Protein AF-0000000084679359 (afdb_homodimer)

Foldseek 3Di:
DPPPPPPPVVLVLLLVLLLVLLLVCCVVPNLVPDDLCNSQVSSVHDSVSSCVNQVDSLSSLLVNADQCLPPPVLVPDPLQQNLLSLLVSLVPGDRSVLRNLCSLVVVCVDPVSVVVNVVCLCPVQQVSQLVVADDPCSNVLSNVLSVLSVVVSCVCRVVNVVVVVPDDSVVSSVVRSVVNSCSRPPDD/DPPPPPPPVVLVLLLVLLLVLLLVCCVVPNLVPDDLCNSQVSSVHDSVSSCVNQVDSLSSLLVNADQCLPPPLLVPDPLQQNLLSLLVSLVPGDPSVLRNLCSLVVVCVDPVSVVVNVVCLCPVQQVSQLVVADDPCSNVLSNVLSVLSVVVSCVCRVVNVVVVVPDDSVVSSVVRSVVNSCSRPPDD

InterPro domains:
  IPR001647 DNA-binding HTH domain, TetR-type [PF00440] (20-63)
  IPR001647 DNA-binding HTH domain, TetR-type [PR00455] (18-31)
  IPR001647 DNA-binding HTH domain, TetR-type [PR00455] (39-62)
  IPR001647 DNA-binding HTH domain, TetR-type [PS50977] (12-72)
  IPR009057 Homedomain-like superfamily [SSF46689] (4-70)
  IPR036271 Tetracyclin repressor-like, C-terminal domain superfamily [SSF48498] (79-185)
  IPR041678 Tetracyclin repressor-like, C-terminal domain 16 [PF17920] (80-184)
  IPR050109 HTH-type, TetR-like transcriptional regulator [PTHR30055] (7-180)

Secondary structure (DSSP, 8-state):
-------TTHHHHHHHHHHHHHHHHHHHHHHHH--HHHHHHHHTS-HHHHHHHHSSHHHHHHHH-------S-TT-S-HHHHHHHHHHHHHH--HHHHHHHHHHHHTTTSHHHHHHHHHHIIIIIIHHHHHH--STTHHHHHHHHHHHHHHHHIIIIIS--HHHHHS-HHHHHHHHHHHHHHHHS---/------S-SHHHHHHHHHHHHHHHHHHHHHHHH--HHHHHHHHTS-HHHHHHHHSSHHHHHHHH-------S-TT-S-HHHHHHHHHHHHHH--HHHHHHHHHHHHTTTSHHHHHHHHHHIIIIIIHHHHHH--STTHHHHHHHHHHHHHHHHIIIIIS--HHHHHS-HHHHHHHHHHHHHHHHS---

Solvent-accessible surface area (backbone atoms only — not comparable to full-atom values): 20402 Å² total; per-residue (Å²): 133,83,76,73,73,80,79,76,64,60,62,64,43,49,54,46,33,40,46,54,32,38,36,48,42,38,71,74,57,30,66,89,72,46,46,63,61,56,29,15,56,69,36,72,52,53,47,66,54,51,36,69,74,40,67,37,69,62,50,41,46,62,72,50,52,70,77,75,67,71,74,58,65,75,78,71,51,60,75,91,50,39,17,40,50,51,34,45,51,62,74,62,55,49,70,64,43,51,52,50,52,50,47,30,56,35,38,38,85,38,70,70,36,30,52,50,36,35,48,47,50,40,64,70,39,23,48,60,43,30,74,74,43,73,70,96,57,17,62,60,33,17,47,51,46,34,19,46,52,48,3,50,50,37,34,52,67,69,49,45,38,61,68,66,69,68,45,55,66,68,59,51,22,52,55,48,6,51,52,37,30,46,53,74,56,55,77,128,134,81,76,73,72,79,81,74,66,60,63,65,42,49,53,47,32,39,45,53,31,37,36,49,41,38,70,72,58,30,66,90,72,45,45,63,61,57,29,16,56,68,37,72,52,53,47,67,53,52,35,70,75,40,67,40,70,61,53,42,46,62,72,49,52,71,77,76,68,72,72,58,65,76,77,72,51,60,74,91,50,39,18,40,50,51,35,46,50,64,73,63,55,50,70,64,43,51,52,50,51,52,48,30,56,34,38,38,86,37,70,70,36,31,53,50,38,36,48,45,50,40,63,70,38,23,48,61,43,30,74,74,43,72,70,95,55,18,63,60,33,18,46,51,46,34,19,45,53,49,3,51,49,36,34,53,68,70,48,44,38,63,69,66,69,67,45,55,66,69,60,53,22,54,56,48,6,49,53,37,29,44,53,74,57,56,77,128

Nearest PDB structures (foldseek):
  2guh-assembly1_B  TM=5.872E-01  e=3.092E-06  Rhodococcus jostii RHA1
  7eqe-assembly2_D  TM=5.344E-01  e=1.442E-04  Streptomyces griseoluteus
  8hjb-assembly1_B  TM=4.882E-01  e=2.694E-03  Pseudomonas aeruginosa PA14
  2pz9-assembly1_A-2  TM=4.957E-01  e=8.848E-03  Streptomyces coelicolor A3(2)
  8ke8-assembly1_B  TM=4.095E-01  e=4.882E-03  Pseudomonas aeruginosa PAO1

Sequence (376 aa):
MLSRMPQTGSGSTTRDAIHTAAARLFRDQGFARTTVRRIAADAGTDPALVIRHFKSKELLFLETMHLTIDDEPLLDVPLEELGERLAQLLLELDGSARGIFLALVRGSNEAQILDRLRETHEKVFVEPLRGRLSGPDADLRARLAASLAGGLLYALWVARDESLLRTDGKELIAHYGALFQEILTPCPMLSRMPQTGSGSTTRDAIHTAAARLFRDQGFARTTVRRIAADAGTDPALVIRHFKSKELLFLETMHLTIDDEPLLDVPLEELGERLAQLLLELDGSARGIFLALVRGSNEAQILDRLRETHEKVFVEPLRGRLSGPDADLRARLAASLAGGLLYALWVARDESLLRTDGKELIAHYGALFQEILTPCP

Structure (mmCIF, N/CA/C/O backbone):
data_AF-0000000084679359-model_v1
#
loop_
_entity.id
_entity.type
_entity.pdbx_description
1 polymer 'Putative TetR-family transcriptional regulator'
#
loop_
_atom_site.group_PDB
_atom_site.id
_atom_site.type_symbol
_atom_site.label_atom_id
_atom_site.label_alt_id
_atom_site.label_comp_id
_atom_site.label_asym_id
_atom_site.label_entity_id
_atom_site.label_seq_id
_atom_site.pdbx_PDB_ins_code
_atom_site.Cartn_x
_atom_site.Cartn_y
_atom_site.Cartn_z
_atom_site.occupancy
_atom_site.B_iso_or_equiv
_atom_site.auth_seq_id
_atom_site.auth_comp_id
_atom_site.auth_asym_id
_atom_site.auth_atom_id
_atom_site.pdbx_PDB_model_num
ATOM 1 N N . MET A 1 1 ? 34.219 51.781 -10.555 1 32.5 1 MET A N 1
ATOM 2 C CA . MET A 1 1 ? 33.562 50.719 -11.273 1 32.5 1 MET A CA 1
ATOM 3 C C . MET A 1 1 ? 33.219 49.562 -10.336 1 32.5 1 MET A C 1
ATOM 5 O O . MET A 1 1 ? 34.125 48.906 -9.797 1 32.5 1 MET A O 1
ATOM 9 N N . LEU A 1 2 ? 32.188 49.594 -9.422 1 36.03 2 LEU A N 1
ATOM 10 C CA . LEU A 1 2 ? 31.719 48.812 -8.289 1 36.03 2 LEU A CA 1
ATOM 11 C C . LEU A 1 2 ? 31.469 47.344 -8.695 1 36.03 2 LEU A C 1
ATOM 13 O O . LEU A 1 2 ? 30.688 47.094 -9.617 1 36.03 2 LEU A O 1
ATOM 17 N N . SER A 1 3 ? 32.469 46.5 -8.812 1 39.72 3 SER A N 1
ATOM 18 C CA . SER A 1 3 ? 32.406 45.094 -9.102 1 39.72 3 SER A CA 1
ATOM 19 C C . SER A 1 3 ? 31.172 44.469 -8.43 1 39.72 3 SER A C 1
ATOM 21 O O . SER A 1 3 ? 31.047 44.5 -7.203 1 39.72 3 SER A O 1
ATOM 23 N N . ARG A 1 4 ? 29.969 44.594 -9.047 1 41.53 4 ARG A N 1
ATOM 24 C CA . ARG A 1 4 ? 28.734 43.938 -8.617 1 41.53 4 ARG A CA 1
ATOM 25 C C . ARG A 1 4 ? 29 42.531 -8.117 1 41.53 4 ARG A C 1
ATOM 27 O O . ARG A 1 4 ? 29.578 41.719 -8.828 1 41.53 4 ARG A O 1
ATOM 34 N N . MET A 1 5 ? 29.234 42.344 -6.82 1 43.66 5 MET A N 1
ATOM 35 C CA . MET A 1 5 ? 29.344 41.062 -6.137 1 43.66 5 MET A CA 1
ATOM 36 C C . MET A 1 5 ? 28.297 40.094 -6.664 1 43.66 5 MET A C 1
ATOM 38 O O . MET A 1 5 ? 27.094 40.375 -6.668 1 43.66 5 MET A O 1
ATOM 42 N N . PRO A 1 6 ? 28.516 39.312 -7.703 1 41.75 6 PRO A N 1
ATOM 43 C CA . PRO A 1 6 ? 27.484 38.469 -8.297 1 41.75 6 PRO A CA 1
ATOM 44 C C . PRO A 1 6 ? 26.578 37.812 -7.254 1 41.75 6 PRO A C 1
ATOM 46 O O . PRO A 1 6 ? 27.062 37.219 -6.281 1 41.75 6 PRO A O 1
ATOM 49 N N . GLN A 1 7 ? 25.375 38.25 -6.797 1 41.84 7 GLN A N 1
ATOM 50 C CA . GLN A 1 7 ? 24.25 37.781 -5.988 1 41.84 7 GLN A CA 1
ATOM 51 C C . GLN A 1 7 ? 23.922 36.312 -6.285 1 41.84 7 GLN A C 1
ATOM 53 O O . GLN A 1 7 ? 22.922 35.781 -5.805 1 41.84 7 GLN A O 1
ATOM 58 N N . THR A 1 8 ? 24.344 35.75 -7.363 1 43.72 8 THR A N 1
ATOM 59 C CA . THR A 1 8 ? 23.781 34.562 -7.965 1 43.72 8 THR A CA 1
ATOM 60 C C . THR A 1 8 ? 23.953 33.375 -7.031 1 43.72 8 THR A C 1
ATOM 62 O O . THR A 1 8 ? 23.469 32.25 -7.324 1 43.72 8 THR A O 1
ATOM 65 N N . GLY A 1 9 ? 24.969 33.062 -6.258 1 42.88 9 GLY A N 1
ATOM 66 C CA . GLY A 1 9 ? 25.578 31.906 -5.613 1 42.88 9 GLY A CA 1
ATOM 67 C C . GLY A 1 9 ? 24.844 31.469 -4.355 1 42.88 9 GLY A C 1
ATOM 68 O O . GLY A 1 9 ? 25.234 30.5 -3.709 1 42.88 9 GLY A O 1
ATOM 69 N N . SER A 1 10 ? 24.203 32.219 -3.59 1 49.25 10 SER A N 1
ATOM 70 C CA . SER A 1 10 ? 23.703 32.062 -2.227 1 49.25 10 SER A CA 1
ATOM 71 C C . SER A 1 10 ? 22.562 31.062 -2.168 1 49.25 10 SER A C 1
ATOM 73 O O . SER A 1 10 ? 22.484 30.234 -1.248 1 49.25 10 SER A O 1
ATOM 75 N N . GLY A 1 11 ? 21.578 31.219 -3.113 1 53.97 11 GLY A N 1
ATOM 76 C CA . GLY A 1 11 ? 20.391 30.359 -3.178 1 53.97 11 GLY A CA 1
ATOM 77 C C . GLY A 1 11 ? 20.734 28.891 -3.414 1 53.97 11 GLY A C 1
ATOM 78 O O . GLY A 1 11 ? 20.109 28.016 -2.82 1 53.97 11 GLY A O 1
ATOM 79 N N . SER A 1 12 ? 21.484 28.688 -4.492 1 60.62 12 SER A N 1
ATOM 80 C CA . SER A 1 12 ? 22.016 27.359 -4.801 1 60.62 12 SER A CA 1
ATOM 81 C C . SER A 1 12 ? 22.797 26.797 -3.625 1 60.62 12 SER A C 1
ATOM 83 O O . SER A 1 12 ? 22.703 25.594 -3.33 1 60.62 12 SER A O 1
ATOM 85 N N . THR A 1 13 ? 23.203 27.75 -2.848 1 82.56 13 THR A N 1
ATOM 86 C CA . THR A 1 13 ? 24.031 27.312 -1.731 1 82.56 13 THR A CA 1
ATOM 87 C C . THR A 1 13 ? 23.172 26.812 -0.576 1 82.56 13 THR A C 1
ATOM 89 O O . THR A 1 13 ? 23.469 25.781 0.018 1 82.56 13 THR A O 1
ATOM 92 N N . THR A 1 14 ? 22.047 27.562 -0.467 1 91.88 14 THR A N 1
ATOM 93 C CA . THR A 1 14 ? 21.172 27.172 0.634 1 91.88 14 THR A CA 1
ATOM 94 C C . THR A 1 14 ? 20.484 25.844 0.337 1 91.88 14 THR A C 1
ATOM 96 O O . THR A 1 14 ? 20.422 24.969 1.201 1 91.88 14 THR A O 1
ATOM 99 N N . ARG A 1 15 ? 20.031 25.781 -0.874 1 94.88 15 ARG A N 1
ATOM 100 C CA . ARG A 1 15 ? 19.375 24.531 -1.272 1 94.88 15 ARG A CA 1
ATOM 101 C C . ARG A 1 15 ? 20.312 23.344 -1.129 1 94.88 15 ARG A C 1
ATOM 103 O O . ARG A 1 15 ? 19.922 22.281 -0.636 1 94.88 15 ARG A O 1
ATOM 110 N N . ASP A 1 16 ? 21.5 23.594 -1.575 1 95.31 16 ASP A N 1
ATOM 111 C CA . ASP A 1 16 ? 22.484 22.531 -1.488 1 95.31 16 ASP A CA 1
ATOM 112 C C . ASP A 1 16 ? 22.797 22.188 -0.033 1 95.31 16 ASP A C 1
ATOM 114 O O . ASP A 1 16 ? 22.953 21.016 0.309 1 95.31 16 ASP A O 1
ATOM 118 N N . ALA A 1 17 ? 22.922 23.188 0.742 1 96.12 17 ALA A N 1
ATOM 119 C CA . ALA A 1 17 ? 23.172 22.969 2.164 1 96.12 17 ALA A CA 1
ATOM 120 C C . ALA A 1 17 ? 22.047 22.172 2.809 1 96.12 17 ALA A C 1
ATOM 122 O O . ALA A 1 17 ? 22.297 21.25 3.592 1 96.12 17 ALA A O 1
ATOM 123 N N . ILE A 1 18 ? 20.844 22.5 2.49 1 96.75 18 ILE A N 1
ATOM 124 C CA . ILE A 1 18 ? 19.688 21.797 3.01 1 96.75 18 ILE A CA 1
ATOM 125 C C . ILE A 1 18 ? 19.703 20.344 2.527 1 96.75 18 ILE A C 1
ATOM 127 O O . ILE A 1 18 ? 19.5 19.422 3.316 1 96.75 18 ILE A O 1
ATOM 131 N N . HIS A 1 19 ? 19.969 20.203 1.297 1 96.06 19 HIS A N 1
ATOM 132 C CA . HIS A 1 19 ? 20 18.859 0.708 1 96.06 19 HIS A CA 1
ATOM 133 C C . HIS A 1 19 ? 21.031 17.984 1.405 1 96.06 19 HIS A C 1
ATOM 135 O O . HIS A 1 19 ? 20.75 16.844 1.771 1 96.06 19 HIS A O 1
ATOM 141 N N . THR A 1 20 ? 22.188 18.516 1.604 1 96.44 20 THR A N 1
ATOM 142 C CA . THR A 1 20 ? 23.297 17.781 2.219 1 96.44 20 THR A CA 1
ATOM 143 C C . THR A 1 20 ? 22.969 17.438 3.666 1 96.44 20 THR A C 1
ATOM 145 O O . THR A 1 20 ? 23.156 16.297 4.09 1 96.44 20 THR A O 1
ATOM 148 N N . ALA A 1 21 ? 22.5 18.375 4.379 1 97.19 21 ALA A N 1
ATOM 149 C CA . ALA A 1 21 ? 22.109 18.141 5.766 1 97.19 21 ALA A CA 1
ATOM 150 C C . ALA A 1 21 ? 21.016 17.078 5.867 1 97.19 21 ALA A C 1
ATOM 152 O O . ALA A 1 21 ? 21.109 16.156 6.691 1 97.19 21 ALA A O 1
ATOM 153 N N . ALA A 1 22 ? 20.031 17.219 5.039 1 96.94 22 ALA A N 1
ATOM 154 C CA . ALA A 1 22 ? 18.922 16.266 5.031 1 96.94 22 ALA A CA 1
ATOM 155 C C . ALA A 1 22 ? 19.406 14.859 4.711 1 96.94 22 ALA A C 1
ATOM 157 O O . ALA A 1 22 ? 19.031 13.898 5.395 1 96.94 22 ALA A O 1
ATOM 158 N N . ALA A 1 23 ? 20.219 14.727 3.705 1 95.12 23 ALA A N 1
ATOM 159 C CA . ALA A 1 23 ? 20.75 13.422 3.309 1 95.12 23 ALA A CA 1
ATOM 160 C C . ALA A 1 23 ? 21.469 12.742 4.469 1 95.12 23 ALA A C 1
ATOM 162 O O . ALA A 1 23 ? 21.266 11.555 4.727 1 95.12 23 ALA A O 1
ATOM 163 N N . ARG A 1 24 ? 22.172 13.492 5.137 1 95.94 24 ARG A N 1
ATOM 164 C CA . ARG A 1 24 ? 22.922 12.961 6.27 1 95.94 24 ARG A CA 1
ATOM 165 C C . ARG A 1 24 ? 21.984 12.547 7.402 1 95.94 24 ARG A C 1
ATOM 167 O O . ARG A 1 24 ? 22.078 11.438 7.926 1 95.94 24 ARG A O 1
ATOM 174 N N . LEU A 1 25 ? 21.172 13.43 7.734 1 96.81 25 LEU A N 1
ATOM 175 C CA . LEU A 1 25 ? 20.281 13.188 8.859 1 96.81 25 LEU A CA 1
ATOM 176 C C . LEU A 1 25 ? 19.344 12.016 8.57 1 96.81 25 LEU A C 1
ATOM 178 O O . LEU A 1 25 ? 19.125 11.156 9.43 1 96.81 25 LEU A O 1
ATOM 182 N N . PHE A 1 26 ? 18.797 11.961 7.402 1 95.12 26 PHE A N 1
ATOM 183 C CA . PHE A 1 26 ? 17.938 10.852 7.031 1 95.12 26 PHE A CA 1
ATOM 184 C C . PHE A 1 26 ? 18.703 9.539 7.031 1 95.12 26 PHE A C 1
ATOM 186 O O . PHE A 1 26 ? 18.188 8.5 7.445 1 95.12 26 PHE A O 1
ATOM 193 N N . ARG A 1 27 ? 19.859 9.594 6.516 1 92 27 ARG A N 1
ATOM 194 C CA . ARG A 1 27 ? 20.703 8.398 6.48 1 92 27 ARG A CA 1
ATOM 195 C C . ARG A 1 27 ? 21.016 7.91 7.891 1 92 27 ARG A C 1
ATOM 197 O O . ARG A 1 27 ? 20.922 6.715 8.172 1 92 27 ARG A O 1
ATOM 204 N N . ASP A 1 28 ? 21.281 8.852 8.773 1 93.38 28 ASP A N 1
ATOM 205 C CA . ASP A 1 28 ? 21.781 8.523 10.102 1 93.38 28 ASP A CA 1
ATOM 206 C C . ASP A 1 28 ? 20.625 8.211 11.062 1 93.38 28 ASP A C 1
ATOM 208 O O . ASP A 1 28 ? 20.734 7.312 11.898 1 93.38 28 ASP A O 1
ATOM 212 N N . GLN A 1 29 ? 19.547 8.945 10.953 1 93.44 29 GLN A N 1
ATOM 213 C CA . GLN A 1 29 ? 18.516 8.891 11.992 1 93.44 29 GLN A CA 1
ATOM 214 C C . GLN A 1 29 ? 17.219 8.336 11.438 1 93.44 29 GLN A C 1
ATOM 216 O O . GLN A 1 29 ? 16.312 7.988 12.195 1 93.44 29 GLN A O 1
ATOM 221 N N . GLY A 1 30 ? 17.188 8.242 10.172 1 91.19 30 GLY A N 1
ATOM 222 C CA . GLY A 1 30 ? 15.945 7.797 9.578 1 91.19 30 GLY A CA 1
ATOM 223 C C . GLY A 1 30 ? 14.93 8.914 9.406 1 91.19 30 GLY A C 1
ATOM 224 O O . GLY A 1 30 ? 15.141 10.031 9.891 1 91.19 30 GLY A O 1
ATOM 225 N N . PHE A 1 31 ? 13.914 8.703 8.742 1 90.56 31 PHE A N 1
ATOM 226 C CA . PHE A 1 31 ? 12.883 9.664 8.375 1 90.56 31 PHE A CA 1
ATOM 227 C C . PHE A 1 31 ? 12.117 10.133 9.609 1 90.56 31 PHE A C 1
ATOM 229 O O . PHE A 1 31 ? 11.906 11.328 9.797 1 90.56 31 PHE A O 1
ATOM 236 N N . ALA A 1 32 ? 11.656 9.156 10.43 1 85.69 32 ALA A N 1
ATOM 237 C CA . ALA A 1 32 ? 10.742 9.445 11.539 1 85.69 32 ALA A CA 1
ATOM 238 C C . ALA A 1 32 ? 11.414 10.344 12.57 1 85.69 32 ALA A C 1
ATOM 240 O O . ALA A 1 32 ? 10.781 11.25 13.117 1 85.69 32 ALA A O 1
ATOM 241 N N . ARG A 1 33 ? 12.672 10.266 12.734 1 91.44 33 ARG A N 1
ATOM 242 C CA . ARG A 1 33 ? 13.383 10.977 13.805 1 91.44 33 ARG A CA 1
ATOM 243 C C . ARG A 1 33 ? 13.961 12.289 13.297 1 91.44 33 ARG A C 1
ATOM 245 O O . ARG A 1 33 ? 14.477 13.094 14.078 1 91.44 33 ARG A O 1
ATOM 252 N N . THR A 1 34 ? 13.938 12.406 12.023 1 95.75 34 THR A N 1
ATOM 253 C CA . THR A 1 34 ? 14.453 13.641 11.438 1 95.75 34 THR A CA 1
ATOM 254 C C . THR A 1 34 ? 13.336 14.656 11.242 1 95.75 34 THR A C 1
ATOM 256 O O . THR A 1 34 ? 12.281 14.328 10.695 1 95.75 34 THR A O 1
ATOM 259 N N . THR A 1 35 ? 13.594 15.906 11.734 1 96.38 35 THR A N 1
ATOM 260 C CA . THR A 1 35 ? 12.594 16.953 11.578 1 96.38 35 THR A CA 1
ATOM 261 C C . THR A 1 35 ? 13.109 18.078 10.688 1 96.38 35 THR A C 1
ATOM 263 O O . THR A 1 35 ? 14.32 18.219 10.492 1 96.38 35 THR A O 1
ATOM 266 N N . VAL A 1 36 ? 12.141 18.812 10.188 1 96.88 36 VAL A N 1
ATOM 267 C CA . VAL A 1 36 ? 12.484 19.984 9.375 1 96.88 36 VAL A CA 1
ATOM 268 C C . VAL A 1 36 ? 13.328 20.953 10.195 1 96.88 36 VAL A C 1
ATOM 270 O O . VAL A 1 36 ? 14.305 21.516 9.688 1 96.88 36 VAL A O 1
ATOM 273 N N . ARG A 1 37 ? 13.055 21.125 11.406 1 97.5 37 ARG A N 1
ATOM 274 C CA . ARG A 1 37 ? 13.797 22.016 12.289 1 97.5 37 ARG A CA 1
ATOM 275 C C . ARG A 1 37 ? 15.242 21.562 12.445 1 97.5 37 ARG A C 1
ATOM 277 O O . ARG A 1 37 ? 16.156 22.375 12.414 1 97.5 37 ARG A O 1
ATOM 284 N N . ARG A 1 38 ? 15.398 20.281 12.609 1 97.44 38 ARG A N 1
ATOM 285 C CA . ARG A 1 38 ? 16.734 19.719 12.766 1 97.44 38 ARG A CA 1
ATOM 286 C C . ARG A 1 38 ? 17.547 19.875 11.484 1 97.44 38 ARG A C 1
ATOM 288 O O . ARG A 1 38 ? 18.75 20.172 11.531 1 97.44 38 ARG A O 1
ATOM 295 N N . ILE A 1 39 ? 16.891 19.641 10.383 1 97.81 39 ILE A N 1
ATOM 296 C CA . ILE A 1 39 ? 17.562 19.781 9.094 1 97.81 39 ILE A CA 1
ATOM 297 C C . ILE A 1 39 ? 18 21.234 8.898 1 97.81 39 ILE A C 1
ATOM 299 O O . ILE A 1 39 ? 19.125 21.5 8.5 1 97.81 39 ILE A O 1
ATOM 303 N N . ALA A 1 40 ? 17.109 22.109 9.195 1 97.88 40 ALA A N 1
ATOM 304 C CA . ALA A 1 40 ? 17.406 23.547 9.07 1 97.88 40 ALA A CA 1
ATOM 305 C C . ALA A 1 40 ? 18.578 23.938 9.953 1 97.88 40 ALA A C 1
ATOM 307 O O . ALA A 1 40 ? 19.484 24.656 9.5 1 97.88 40 ALA A O 1
ATOM 308 N N . ALA A 1 41 ? 18.531 23.453 11.148 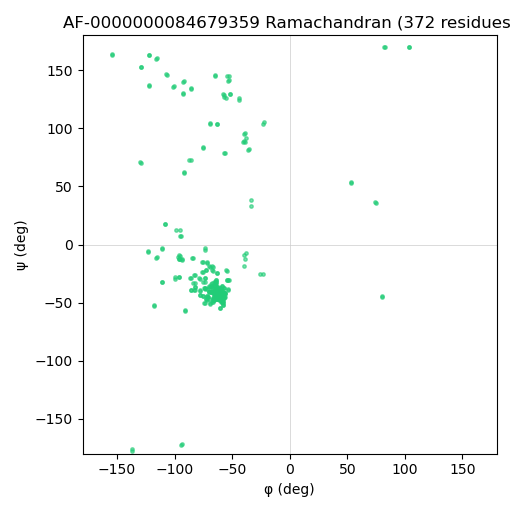1 97.69 41 ALA A N 1
ATOM 309 C CA . ALA A 1 41 ? 19.609 23.75 12.094 1 97.69 41 ALA A CA 1
ATOM 310 C C . ALA A 1 41 ? 20.953 23.25 11.578 1 97.69 41 ALA A C 1
ATOM 312 O O . ALA A 1 41 ? 21.953 23.969 11.617 1 97.69 41 ALA A O 1
ATOM 313 N N . ASP A 1 42 ? 20.953 22.109 11.07 1 96.69 42 ASP A N 1
ATOM 314 C CA . ASP A 1 42 ? 22.188 21.5 10.555 1 96.69 42 ASP A CA 1
ATOM 315 C C . ASP A 1 42 ? 22.672 22.234 9.312 1 96.69 42 ASP A C 1
ATOM 317 O O . ASP A 1 42 ? 23.891 22.328 9.078 1 96.69 42 ASP A O 1
ATOM 321 N N . ALA A 1 43 ? 21.797 22.703 8.555 1 96.69 43 ALA A N 1
ATOM 322 C CA . ALA A 1 43 ? 22.125 23.406 7.316 1 96.69 43 ALA A CA 1
ATOM 323 C C . ALA A 1 43 ? 22.438 24.875 7.586 1 96.69 43 ALA A C 1
ATOM 325 O O . ALA A 1 43 ? 22.859 25.594 6.684 1 96.69 43 ALA A O 1
ATOM 326 N N . GLY A 1 44 ? 22.156 25.312 8.766 1 96.25 44 GLY A N 1
ATOM 327 C CA . GLY A 1 44 ? 22.391 26.703 9.109 1 96.25 44 GLY A CA 1
ATOM 328 C C . GLY A 1 44 ? 21.375 27.641 8.484 1 96.25 44 GLY A C 1
ATOM 329 O O . GLY A 1 44 ? 21.75 28.719 7.992 1 96.25 44 GLY A O 1
ATOM 330 N N . THR A 1 45 ? 20.188 27.203 8.406 1 96.38 45 THR A N 1
ATOM 331 C CA . THR A 1 45 ? 19.156 28.016 7.758 1 96.38 45 THR A CA 1
ATOM 332 C C . THR A 1 45 ? 17.875 27.984 8.57 1 96.38 45 THR A C 1
ATOM 334 O O . THR A 1 45 ? 17.844 27.484 9.695 1 96.38 45 THR A O 1
ATOM 337 N N . ASP A 1 46 ? 16.828 28.625 8.039 1 95.75 46 ASP A N 1
ATOM 338 C CA . ASP A 1 46 ? 15.516 28.688 8.664 1 95.75 46 ASP A CA 1
ATOM 339 C C . ASP A 1 46 ? 14.625 27.547 8.164 1 95.75 46 ASP A C 1
ATOM 341 O O . ASP A 1 46 ? 14.625 27.234 6.973 1 95.75 46 ASP A O 1
ATOM 345 N N . PRO A 1 47 ? 13.859 26.969 9.094 1 96.62 47 PRO A N 1
ATOM 346 C CA . PRO A 1 47 ? 12.922 25.938 8.664 1 96.62 47 PRO A CA 1
ATOM 347 C C . PRO A 1 47 ? 12.008 26.391 7.531 1 96.62 47 PRO A C 1
ATOM 349 O O . PRO A 1 47 ? 11.633 25.578 6.676 1 96.62 47 PRO A O 1
ATOM 352 N N . ALA A 1 48 ? 11.719 27.625 7.508 1 96 48 ALA A N 1
ATOM 353 C CA . ALA A 1 48 ? 10.852 28.141 6.457 1 96 48 ALA A CA 1
ATOM 354 C C . ALA A 1 48 ? 11.508 28.016 5.086 1 96 48 ALA A C 1
ATOM 356 O O . ALA A 1 48 ? 10.828 27.781 4.082 1 96 48 ALA A O 1
ATOM 357 N N . LEU A 1 49 ? 12.75 28.125 5.039 1 95.62 49 LEU A N 1
ATOM 358 C CA . LEU A 1 49 ? 13.477 28.016 3.781 1 95.62 49 LEU A CA 1
ATOM 359 C C . LEU A 1 49 ? 13.531 26.578 3.303 1 95.62 49 LEU A C 1
ATOM 361 O O . LEU A 1 49 ? 13.539 26.312 2.098 1 95.62 49 LEU A O 1
ATOM 365 N N . VAL A 1 50 ? 13.578 25.641 4.281 1 96.56 50 VAL A N 1
ATOM 366 C CA . VAL A 1 50 ? 13.539 24.234 3.92 1 96.56 50 VAL A CA 1
ATOM 367 C C . VAL A 1 50 ? 12.242 23.922 3.174 1 96.56 50 VAL A C 1
ATOM 369 O O . VAL A 1 50 ? 12.266 23.312 2.105 1 96.56 50 VAL A O 1
ATOM 372 N N . ILE A 1 51 ? 11.18 24.453 3.713 1 95.44 51 ILE A N 1
ATOM 373 C CA . ILE A 1 51 ? 9.859 24.203 3.137 1 95.44 51 ILE A CA 1
ATOM 374 C C . ILE A 1 51 ? 9.734 24.922 1.802 1 95.44 51 ILE A C 1
ATOM 376 O O . ILE A 1 51 ? 9.156 24.391 0.849 1 95.44 51 ILE A O 1
ATOM 380 N N . ARG A 1 52 ? 10.258 26.109 1.764 1 95.62 52 ARG A N 1
ATOM 381 C CA . ARG A 1 52 ? 10.203 26.906 0.533 1 95.62 52 ARG A CA 1
ATOM 382 C C . ARG A 1 52 ? 10.93 26.188 -0.602 1 95.62 52 ARG A C 1
ATOM 384 O O . ARG A 1 52 ? 10.445 26.141 -1.731 1 95.62 52 ARG A O 1
ATOM 391 N N . HIS A 1 53 ? 12.031 25.578 -0.298 1 95.19 53 HIS A N 1
ATOM 392 C CA . HIS A 1 53 ? 12.867 24.984 -1.329 1 95.19 53 HIS A CA 1
ATOM 393 C C . HIS A 1 53 ? 12.367 23.578 -1.693 1 95.19 53 HIS A C 1
ATOM 395 O O . HIS A 1 53 ? 12.445 23.172 -2.855 1 95.19 53 HIS A O 1
ATOM 401 N N . PHE A 1 54 ? 11.828 22.891 -0.687 1 95.44 54 PHE A N 1
ATOM 402 C CA . PHE A 1 54 ? 11.594 21.484 -0.942 1 95.44 54 PHE A CA 1
ATOM 403 C C . PHE A 1 54 ? 10.133 21.125 -0.724 1 95.44 54 PHE A C 1
ATOM 405 O O . PHE A 1 54 ? 9.711 20 -1.006 1 95.44 54 PHE A O 1
ATOM 412 N N . LYS A 1 55 ? 9.359 22.047 -0.25 1 93.69 55 LYS A N 1
ATOM 413 C CA . LYS A 1 55 ? 7.906 21.984 -0.181 1 93.69 55 LYS A CA 1
ATOM 414 C C . LYS A 1 55 ? 7.445 21.156 1.015 1 93.69 55 LYS A C 1
ATOM 416 O O . LYS A 1 55 ? 6.582 21.594 1.782 1 93.69 55 LYS A O 1
ATOM 421 N N . SER A 1 56 ? 8.055 19.984 1.243 1 92.81 56 SER A N 1
ATOM 422 C CA . SER A 1 56 ? 7.695 19.141 2.379 1 92.81 56 SER A CA 1
ATOM 423 C C . SER A 1 56 ? 8.859 18.25 2.801 1 92.81 56 SER A C 1
ATOM 425 O O . SER A 1 56 ? 9.805 18.047 2.035 1 92.81 56 SER A O 1
ATOM 427 N N . LYS A 1 57 ? 8.742 17.734 3.98 1 93.25 57 LYS A N 1
ATOM 428 C CA . LYS A 1 57 ? 9.75 16.797 4.465 1 93.25 57 LYS A CA 1
ATOM 429 C C . LYS A 1 57 ? 9.805 15.547 3.59 1 93.25 57 LYS A C 1
ATOM 431 O O . LYS A 1 57 ? 10.891 15.016 3.316 1 93.25 57 LYS A O 1
ATOM 436 N N . GLU A 1 58 ? 8.664 15.094 3.164 1 92.25 58 GLU A N 1
ATOM 437 C CA . GLU A 1 58 ? 8.578 13.906 2.326 1 92.25 58 GLU A CA 1
ATOM 438 C C . GLU A 1 58 ? 9.297 14.117 0.993 1 92.25 58 GLU A C 1
ATOM 440 O O . GLU A 1 58 ? 10.07 13.258 0.557 1 92.25 58 GLU A O 1
ATOM 445 N N . LEU A 1 59 ? 9.023 15.211 0.408 1 93.62 59 LEU A N 1
ATOM 446 C CA . LEU A 1 59 ? 9.648 15.5 -0.879 1 93.62 59 LEU A CA 1
ATOM 447 C C . LEU A 1 59 ? 11.156 15.68 -0.723 1 93.62 59 LEU A C 1
ATOM 449 O O . LEU A 1 59 ? 11.93 15.219 -1.564 1 93.62 59 LEU A O 1
ATOM 453 N N . LEU A 1 60 ? 11.523 16.375 0.368 1 95.31 60 LEU A N 1
ATOM 454 C CA . LEU A 1 60 ? 12.945 16.516 0.654 1 95.31 60 LEU A CA 1
ATOM 455 C C . LEU A 1 60 ? 13.594 15.148 0.844 1 95.31 60 LEU A C 1
ATOM 457 O O . LEU A 1 60 ? 14.672 14.883 0.298 1 95.31 60 LEU A O 1
ATOM 461 N N . PHE A 1 61 ? 13.008 14.305 1.548 1 94.88 61 PHE A N 1
ATOM 462 C CA . PHE A 1 61 ? 13.484 12.945 1.776 1 94.88 61 PHE A CA 1
ATOM 463 C C . PHE A 1 61 ? 13.641 12.203 0.458 1 94.88 61 PHE A C 1
ATOM 465 O O . PHE A 1 61 ? 14.688 11.609 0.197 1 94.88 61 PHE A O 1
ATOM 472 N N . LEU A 1 62 ? 12.617 12.219 -0.397 1 93 62 LEU A N 1
ATOM 473 C CA . LEU A 1 62 ? 12.602 11.484 -1.659 1 93 62 LEU A CA 1
ATOM 474 C C . LEU A 1 62 ? 13.633 12.055 -2.629 1 93 62 LEU A C 1
ATOM 476 O O . LEU A 1 62 ? 14.094 11.352 -3.531 1 93 62 LEU A O 1
ATOM 480 N N . GLU A 1 63 ? 14 13.273 -2.436 1 92.12 63 GLU A N 1
ATOM 481 C CA . GLU A 1 63 ? 15.031 13.875 -3.273 1 92.12 63 GLU A CA 1
ATOM 482 C C . GLU A 1 63 ? 16.422 13.5 -2.789 1 92.12 63 GLU A C 1
ATOM 484 O O . GLU A 1 63 ? 17.375 13.5 -3.57 1 92.12 63 GLU A O 1
ATOM 489 N N . THR A 1 64 ? 16.531 13.203 -1.51 1 92.88 64 THR A N 1
ATOM 490 C CA . THR A 1 64 ? 17.859 13.008 -0.925 1 92.88 64 THR A CA 1
ATOM 491 C C . THR A 1 64 ? 18.172 11.523 -0.807 1 92.88 64 THR A C 1
ATOM 493 O O . THR A 1 64 ? 19.344 11.141 -0.82 1 92.88 64 THR A O 1
ATOM 496 N N . MET A 1 65 ? 17.156 10.727 -0.671 1 89.31 65 MET A N 1
ATOM 497 C CA . MET A 1 65 ? 17.344 9.289 -0.509 1 89.31 65 MET A CA 1
ATOM 498 C C . MET A 1 65 ? 17.078 8.555 -1.817 1 89.31 65 MET A C 1
ATOM 500 O O . MET A 1 65 ? 16.172 8.906 -2.559 1 89.31 65 MET A O 1
ATOM 504 N N . HIS A 1 66 ? 17.938 7.613 -2.172 1 79.5 66 HIS A N 1
ATOM 505 C CA . HIS A 1 66 ? 17.812 6.875 -3.424 1 79.5 66 HIS A CA 1
ATOM 506 C C . HIS A 1 66 ? 17.703 5.375 -3.172 1 79.5 66 HIS A C 1
ATOM 508 O O . HIS A 1 66 ? 18.297 4.859 -2.225 1 79.5 66 HIS A O 1
ATOM 514 N N . LEU A 1 67 ? 16.766 4.852 -3.928 1 72.25 67 LEU A N 1
ATOM 515 C CA . LEU A 1 67 ? 16.672 3.396 -3.918 1 72.25 67 LEU A CA 1
ATOM 516 C C . LEU A 1 67 ? 17.875 2.762 -4.598 1 72.25 67 LEU A C 1
ATOM 518 O O . LEU A 1 67 ? 18.234 3.145 -5.711 1 72.25 67 LEU A O 1
ATOM 522 N N . THR A 1 68 ? 18.781 2.23 -3.828 1 60.47 68 THR A N 1
ATOM 523 C CA . THR A 1 68 ? 19.875 1.497 -4.457 1 60.47 68 THR A CA 1
ATOM 524 C C . THR A 1 68 ? 19.484 0.045 -4.711 1 60.47 68 THR A C 1
ATOM 526 O O . THR A 1 68 ? 19.422 -0.756 -3.775 1 60.47 68 THR A O 1
ATOM 529 N N . ILE A 1 69 ? 18.688 -0.151 -5.605 1 57.25 69 ILE A N 1
ATOM 530 C CA . ILE A 1 69 ? 18.547 -1.551 -5.984 1 57.25 69 ILE A CA 1
ATOM 531 C C . ILE A 1 69 ? 19.75 -1.994 -6.809 1 57.25 69 ILE A C 1
ATOM 533 O O . ILE A 1 69 ? 20.094 -1.364 -7.812 1 57.25 69 ILE A O 1
ATOM 537 N N . ASP A 1 70 ? 20.844 -2.377 -6.051 1 51.81 70 ASP A N 1
ATOM 538 C CA . ASP A 1 70 ? 22.047 -2.783 -6.766 1 51.81 70 ASP A CA 1
ATOM 539 C C . ASP A 1 70 ? 21.719 -3.238 -8.188 1 51.81 70 ASP A C 1
ATOM 541 O O . ASP A 1 70 ? 20.797 -4.031 -8.391 1 51.81 70 ASP A O 1
ATOM 545 N N . ASP A 1 71 ? 22.062 -2.354 -9.078 1 48.62 71 ASP A N 1
ATOM 546 C CA . ASP A 1 71 ? 22.016 -2.547 -10.523 1 48.62 71 ASP A CA 1
ATOM 547 C C . ASP A 1 71 ? 22.469 -3.957 -10.898 1 48.62 71 ASP A C 1
ATOM 549 O O . ASP A 1 71 ? 22.719 -4.242 -12.07 1 48.62 71 ASP A O 1
ATOM 553 N N . GLU A 1 72 ? 23 -4.719 -9.938 1 50.88 72 GLU A N 1
ATOM 554 C CA . GLU A 1 72 ? 23.328 -5.973 -10.609 1 50.88 72 GLU A CA 1
ATOM 555 C C . GLU A 1 72 ? 22.203 -6.438 -11.516 1 50.88 72 GLU A C 1
ATOM 557 O O . GLU A 1 72 ? 21.016 -6.23 -11.203 1 50.88 72 GLU A O 1
ATOM 562 N N . PRO A 1 73 ? 22.469 -6.695 -12.734 1 56.06 73 PRO A N 1
ATOM 563 C CA . PRO A 1 73 ? 21.438 -7.336 -13.547 1 56.06 73 PRO A CA 1
ATOM 564 C C . PRO A 1 73 ? 20.578 -8.305 -12.742 1 56.06 73 PRO A C 1
ATOM 566 O O . PRO A 1 73 ? 20.828 -9.516 -12.766 1 56.06 73 PRO A O 1
ATOM 569 N N . LEU A 1 74 ? 20.344 -8.016 -11.492 1 55.19 74 LEU A N 1
ATOM 570 C CA . LEU A 1 74 ? 19.594 -8.875 -10.586 1 55.19 74 LEU A CA 1
ATOM 571 C C . LEU A 1 74 ? 18.625 -9.766 -11.359 1 55.19 74 LEU A C 1
ATOM 573 O O . LEU A 1 74 ? 18.422 -10.93 -11 1 55.19 74 LEU A O 1
ATOM 577 N N . LEU A 1 75 ? 18.312 -9.18 -12.531 1 67.75 75 LEU A N 1
ATOM 578 C CA . LEU A 1 75 ? 17.344 -9.938 -13.328 1 67.75 75 LEU A CA 1
ATOM 579 C C . LEU A 1 75 ? 18.062 -10.82 -14.352 1 67.75 75 LEU A C 1
ATOM 581 O O . LEU A 1 75 ? 17.406 -11.445 -15.188 1 67.75 75 LEU A O 1
ATOM 585 N N . ASP A 1 76 ? 19.469 -10.836 -13.984 1 79.19 76 ASP A N 1
ATOM 586 C CA . ASP A 1 76 ? 20.172 -11.672 -14.953 1 79.19 76 ASP A CA 1
ATOM 587 C C . ASP A 1 76 ? 20.25 -13.117 -14.477 1 79.19 76 ASP A C 1
ATOM 589 O O . ASP A 1 76 ? 21.328 -13.641 -14.211 1 79.19 76 ASP A O 1
ATOM 593 N N . VAL A 1 77 ? 19.25 -13.781 -14.305 1 88.38 77 VAL A N 1
ATOM 594 C CA . VAL A 1 77 ? 19.062 -15.188 -13.961 1 88.38 77 VAL A CA 1
ATOM 595 C C . VAL A 1 77 ? 18.078 -15.828 -14.938 1 88.38 77 VAL A C 1
ATOM 597 O O . VAL A 1 77 ? 17.312 -15.133 -15.609 1 88.38 77 VAL A O 1
ATOM 600 N N . PRO A 1 78 ? 18.297 -17.172 -15.07 1 91.81 78 PRO A N 1
ATOM 601 C CA . PRO A 1 78 ? 17.281 -17.844 -15.906 1 91.81 78 PRO A CA 1
ATOM 602 C C . PRO A 1 78 ? 15.859 -17.562 -15.438 1 91.81 78 PRO A C 1
ATOM 604 O O . PRO A 1 78 ? 15.617 -17.422 -14.242 1 91.81 78 PRO A O 1
ATOM 607 N N . LEU A 1 79 ? 14.984 -17.469 -16.391 1 91.12 79 LEU A N 1
ATOM 608 C CA . LEU A 1 79 ? 13.594 -17.125 -16.109 1 91.12 79 LEU A CA 1
ATOM 609 C C . LEU A 1 79 ? 12.992 -18.078 -15.07 1 91.12 79 LEU A C 1
ATOM 611 O O . LEU A 1 79 ? 12.172 -17.656 -14.25 1 91.12 79 LEU A O 1
ATOM 615 N N . GLU A 1 80 ? 13.438 -19.312 -15.031 1 91.25 80 GLU A N 1
ATOM 616 C CA . GLU A 1 80 ? 12.906 -20.344 -14.141 1 91.25 80 GLU A CA 1
ATOM 617 C C . GLU A 1 80 ? 13.312 -20.078 -12.695 1 91.25 80 GLU A C 1
ATOM 619 O O . GLU A 1 80 ? 12.734 -20.656 -11.773 1 91.25 80 GLU A O 1
ATOM 624 N N . GLU A 1 81 ? 14.297 -19.203 -12.492 1 93 81 GLU A N 1
ATOM 625 C CA . GLU A 1 81 ? 14.789 -18.906 -11.156 1 93 81 GLU A CA 1
ATOM 626 C C . GLU A 1 81 ? 14.414 -17.484 -10.734 1 93 81 GLU A C 1
ATOM 628 O O . GLU A 1 81 ? 14.664 -17.078 -9.594 1 93 81 GLU A O 1
ATOM 633 N N . LEU A 1 82 ? 13.812 -16.766 -11.625 1 93.06 82 LEU A N 1
ATOM 634 C CA . LEU A 1 82 ? 13.594 -15.344 -11.43 1 93.06 82 LEU A CA 1
ATOM 635 C C . LEU A 1 82 ? 12.602 -15.086 -10.297 1 93.06 82 LEU A C 1
ATOM 637 O O . LEU A 1 82 ? 12.742 -14.117 -9.555 1 93.06 82 LEU A O 1
ATOM 641 N N . GLY A 1 83 ? 11.602 -15.961 -10.18 1 93.94 83 GLY A N 1
ATOM 642 C CA . GLY A 1 83 ? 10.617 -15.797 -9.125 1 93.94 83 GLY A CA 1
ATOM 643 C C . GLY A 1 83 ? 11.219 -15.805 -7.734 1 93.94 83 GLY A C 1
ATOM 644 O O . GLY A 1 83 ? 10.984 -14.891 -6.941 1 93.94 83 GLY A O 1
ATOM 645 N N . GLU A 1 84 ? 12.031 -16.797 -7.48 1 94.12 84 GLU A N 1
ATOM 646 C CA . GLU A 1 84 ? 12.688 -16.891 -6.184 1 94.12 84 GLU A CA 1
ATOM 647 C C . GLU A 1 84 ? 13.648 -15.727 -5.961 1 94.12 84 GLU A C 1
ATOM 649 O O . GLU A 1 84 ? 13.75 -15.203 -4.852 1 94.12 84 GLU A O 1
ATOM 654 N N . ARG A 1 85 ? 14.336 -15.375 -6.973 1 92.62 85 ARG A N 1
ATOM 655 C CA . ARG A 1 85 ? 15.289 -14.273 -6.867 1 92.62 85 ARG A CA 1
ATOM 656 C C . ARG A 1 85 ? 14.578 -12.961 -6.535 1 92.62 85 ARG A C 1
ATOM 658 O O . ARG A 1 85 ? 15.07 -12.172 -5.734 1 92.62 85 ARG A O 1
ATOM 665 N N . LEU A 1 86 ? 13.477 -12.727 -7.16 1 93.31 86 LEU A N 1
ATOM 666 C CA . LEU A 1 86 ? 12.703 -11.523 -6.887 1 93.31 86 LEU A CA 1
ATOM 667 C C . LEU A 1 86 ? 12.242 -11.484 -5.434 1 93.31 86 LEU A C 1
ATOM 669 O O . LEU A 1 86 ? 12.352 -10.461 -4.766 1 93.31 86 LEU A O 1
ATOM 673 N N . ALA A 1 87 ? 11.742 -12.625 -4.957 1 94.88 87 ALA A N 1
ATOM 674 C CA . ALA A 1 87 ? 11.32 -12.711 -3.561 1 94.88 87 ALA A CA 1
ATOM 675 C C . ALA A 1 87 ? 12.492 -12.43 -2.617 1 94.88 87 ALA A C 1
ATOM 677 O O . ALA A 1 87 ? 12.344 -11.695 -1.637 1 94.88 87 ALA A O 1
ATOM 678 N N . GLN A 1 88 ? 13.625 -12.961 -2.947 1 93.31 88 GLN A N 1
ATOM 679 C CA . GLN A 1 88 ? 14.828 -12.758 -2.148 1 93.31 88 GLN A CA 1
ATOM 680 C C . GLN A 1 88 ? 15.227 -11.289 -2.125 1 93.31 88 GLN A C 1
ATOM 682 O O . GLN A 1 88 ? 15.562 -10.742 -1.069 1 93.31 88 GLN A O 1
ATOM 687 N N . LEU A 1 89 ? 15.188 -10.688 -3.203 1 90.81 89 LEU A N 1
ATOM 688 C CA . LEU A 1 89 ? 15.562 -9.289 -3.32 1 90.81 89 LEU A CA 1
ATOM 689 C C . LEU A 1 89 ? 14.648 -8.406 -2.477 1 90.81 89 LEU A C 1
ATOM 691 O O . LEU A 1 89 ? 15.109 -7.484 -1.804 1 90.81 89 LEU A O 1
ATOM 695 N N . LEU A 1 90 ? 13.406 -8.695 -2.527 1 93 90 LEU A N 1
ATOM 696 C CA . LEU A 1 90 ? 12.453 -7.906 -1.758 1 93 90 LEU A CA 1
ATOM 697 C C . LEU A 1 90 ? 12.727 -8.023 -0.263 1 93 90 LEU A C 1
ATOM 699 O O . LEU A 1 90 ? 12.648 -7.039 0.469 1 93 90 LEU A O 1
ATOM 703 N N . LEU A 1 91 ? 13.078 -9.219 0.166 1 93.44 91 LEU A N 1
ATOM 704 C CA . LEU A 1 91 ? 13.312 -9.461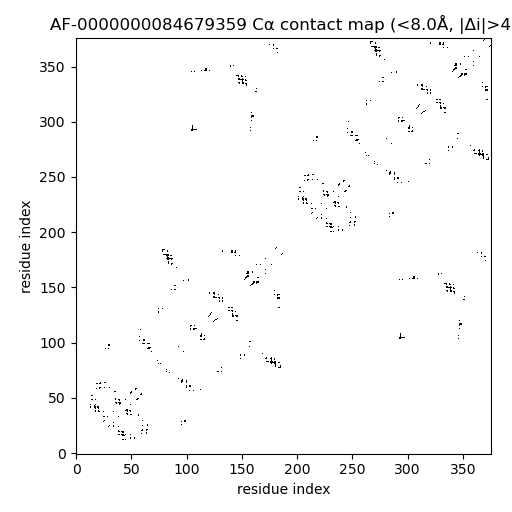 1.586 1 93.44 91 LEU A CA 1
ATOM 705 C C . LEU A 1 91 ? 14.656 -8.883 2.018 1 93.44 91 LEU A C 1
ATOM 707 O O . LEU A 1 91 ? 14.906 -8.703 3.213 1 93.44 91 LEU A O 1
ATOM 711 N N . GLU A 1 92 ? 15.484 -8.562 1.054 1 90.25 92 GLU A N 1
ATOM 712 C CA . GLU A 1 92 ? 16.812 -8.047 1.351 1 90.25 92 GLU A CA 1
ATOM 713 C C . GLU A 1 92 ? 16.844 -6.52 1.316 1 90.25 92 GLU A C 1
ATOM 715 O O . GLU A 1 92 ? 17.859 -5.898 1.65 1 90.25 92 GLU A O 1
ATOM 720 N N . LEU A 1 93 ? 15.75 -5.953 0.854 1 89.56 93 LEU A N 1
ATOM 721 C CA . LEU A 1 93 ? 15.703 -4.496 0.833 1 89.56 93 LEU A CA 1
ATOM 722 C C . LEU A 1 93 ? 16.016 -3.922 2.209 1 89.56 93 LEU A C 1
ATOM 724 O O . LEU A 1 93 ? 15.578 -4.457 3.229 1 89.56 93 LEU A O 1
ATOM 728 N N . ASP A 1 94 ? 16.766 -2.832 2.217 1 87.12 94 ASP A N 1
ATOM 729 C CA . ASP A 1 94 ? 17.266 -2.295 3.477 1 87.12 94 ASP A CA 1
ATOM 730 C C . ASP A 1 94 ? 16.328 -1.217 4.027 1 87.12 94 ASP A C 1
ATOM 732 O O . ASP A 1 94 ? 15.234 -1.014 3.508 1 87.12 94 ASP A O 1
ATOM 736 N N . GLY A 1 95 ? 16.828 -0.571 5.078 1 88.69 95 GLY A N 1
ATOM 737 C CA . GLY A 1 95 ? 16.031 0.442 5.75 1 88.69 95 GLY A CA 1
ATOM 738 C C . GLY A 1 95 ? 15.734 1.649 4.879 1 88.69 95 GLY A C 1
ATOM 739 O O . GLY A 1 95 ? 14.672 2.258 4.984 1 88.69 95 GLY A O 1
ATOM 740 N N . SER A 1 96 ? 16.688 1.999 4.02 1 88 96 SER A N 1
ATOM 741 C CA . SER A 1 96 ? 16.484 3.125 3.113 1 88 96 SER A CA 1
ATOM 742 C C . SER A 1 96 ? 15.352 2.842 2.125 1 88 96 SER A C 1
ATOM 744 O O . SER A 1 96 ? 14.5 3.701 1.885 1 88 96 SER A O 1
ATOM 746 N N . ALA A 1 97 ? 15.352 1.635 1.581 1 90.94 97 ALA A N 1
ATOM 747 C CA . ALA A 1 97 ? 14.289 1.244 0.658 1 90.94 97 ALA A CA 1
ATOM 748 C C . ALA A 1 97 ? 12.93 1.27 1.346 1 90.94 97 ALA A C 1
ATOM 750 O O . ALA A 1 97 ? 11.945 1.748 0.773 1 90.94 97 ALA A O 1
ATOM 751 N N . ARG A 1 98 ? 12.93 0.755 2.52 1 93.06 98 ARG A N 1
ATOM 752 C CA . ARG A 1 98 ? 11.695 0.769 3.291 1 93.06 98 ARG A CA 1
ATOM 753 C C . ARG A 1 98 ? 11.203 2.195 3.51 1 93.06 98 ARG A C 1
ATOM 755 O O . ARG A 1 98 ? 10.023 2.486 3.311 1 93.06 98 ARG A O 1
ATOM 762 N N . GLY A 1 99 ? 12.109 3.061 3.961 1 92.31 99 GLY A N 1
ATOM 763 C CA . GLY A 1 99 ? 11.742 4.453 4.168 1 92.31 99 GLY A CA 1
ATOM 764 C C . GLY A 1 99 ? 11.195 5.117 2.918 1 92.31 99 GLY A C 1
ATOM 765 O O . GLY A 1 99 ? 10.203 5.848 2.984 1 92.31 99 GLY A O 1
ATOM 766 N N . ILE A 1 100 ? 11.781 4.871 1.809 1 93.38 100 ILE A N 1
ATOM 767 C CA . ILE A 1 100 ? 11.359 5.457 0.54 1 93.38 100 ILE A CA 1
ATOM 768 C C . ILE A 1 100 ? 9.977 4.926 0.161 1 93.38 100 ILE A C 1
ATOM 770 O O . ILE A 1 100 ? 9.086 5.703 -0.19 1 93.38 100 ILE A O 1
ATOM 774 N N . PHE A 1 101 ? 9.766 3.629 0.233 1 94.81 101 PHE A N 1
ATOM 775 C CA . PHE A 1 101 ? 8.477 3.027 -0.091 1 94.81 101 PHE A CA 1
ATOM 776 C C . PHE A 1 101 ? 7.371 3.625 0.769 1 94.81 101 PHE A C 1
ATOM 778 O O . PHE A 1 101 ? 6.316 4.008 0.255 1 94.81 101 PHE A O 1
ATOM 785 N N . LEU A 1 102 ? 7.633 3.746 2.055 1 95.31 102 LEU A N 1
ATOM 786 C CA . LEU A 1 102 ? 6.633 4.277 2.973 1 95.31 102 LEU A CA 1
ATOM 787 C C . LEU A 1 102 ? 6.332 5.742 2.666 1 95.31 102 LEU A C 1
ATOM 789 O O . LEU A 1 102 ? 5.172 6.16 2.68 1 95.31 102 LEU A O 1
ATOM 793 N N . ALA A 1 103 ? 7.367 6.535 2.379 1 94.25 103 ALA A N 1
ATOM 794 C CA . ALA A 1 103 ? 7.172 7.941 2.043 1 94.25 103 ALA A CA 1
ATOM 795 C C . ALA A 1 103 ? 6.344 8.094 0.771 1 94.25 103 ALA A C 1
ATOM 797 O O . ALA A 1 103 ? 5.465 8.961 0.694 1 94.25 103 ALA A O 1
ATOM 798 N N . LEU A 1 104 ? 6.617 7.242 -0.19 1 95.19 104 LEU A N 1
ATOM 799 C CA . LEU A 1 104 ? 5.891 7.289 -1.454 1 95.19 104 LEU A CA 1
ATOM 800 C C . LEU A 1 104 ? 4.422 6.922 -1.253 1 95.19 104 LEU A C 1
ATOM 802 O O . LEU A 1 104 ? 3.531 7.641 -1.708 1 95.19 104 LEU A O 1
ATOM 806 N N . VAL A 1 105 ? 4.195 5.863 -0.508 1 96.31 105 VAL A N 1
ATOM 807 C CA . VAL A 1 105 ? 2.848 5.332 -0.327 1 96.31 105 VAL A CA 1
ATOM 808 C C . VAL A 1 105 ? 2.031 6.277 0.55 1 96.31 105 VAL A C 1
ATOM 810 O O . VAL A 1 105 ? 0.922 6.672 0.183 1 96.31 105 VAL A O 1
ATOM 813 N N . ARG A 1 106 ? 2.598 6.75 1.626 1 94.44 106 ARG A N 1
ATOM 814 C CA . ARG A 1 106 ? 1.883 7.598 2.576 1 94.44 106 ARG A CA 1
ATOM 815 C C . ARG A 1 106 ? 1.679 9 2.014 1 94.44 106 ARG A C 1
ATOM 817 O O . ARG A 1 106 ? 0.678 9.656 2.314 1 94.44 106 ARG A O 1
ATOM 824 N N . GLY A 1 107 ? 2.576 9.438 1.153 1 93.69 107 GLY A N 1
ATOM 825 C CA . GLY A 1 107 ? 2.502 10.773 0.599 1 93.69 107 GLY A CA 1
ATOM 826 C C . GLY A 1 107 ? 1.794 10.828 -0.741 1 93.69 107 GLY A C 1
ATOM 827 O O . GLY A 1 107 ? 1.727 11.891 -1.372 1 93.69 107 GLY A O 1
ATOM 828 N N . SER A 1 108 ? 1.216 9.773 -1.181 1 94.5 108 SER A N 1
ATOM 829 C CA . SER A 1 108 ? 0.716 9.648 -2.547 1 94.5 108 SER A CA 1
ATOM 830 C C . SER A 1 108 ? -0.556 10.469 -2.742 1 94.5 108 SER A C 1
ATOM 832 O O . SER A 1 108 ? -1.081 10.555 -3.855 1 94.5 108 SER A O 1
ATOM 834 N N . ASN A 1 109 ? -1.04 11.062 -1.692 1 89.62 109 ASN A N 1
ATOM 835 C CA . ASN A 1 109 ? -2.133 12.016 -1.854 1 89.62 109 ASN A CA 1
ATOM 836 C C . ASN A 1 109 ? -1.653 13.312 -2.492 1 89.62 109 ASN A C 1
ATOM 838 O O . ASN A 1 109 ? -2.461 14.102 -2.992 1 89.62 109 ASN A O 1
ATOM 842 N N . GLU A 1 110 ? -0.395 13.562 -2.393 1 91.25 110 GLU A N 1
ATOM 843 C CA . GLU A 1 110 ? 0.224 14.711 -3.047 1 91.25 110 GLU A CA 1
ATOM 844 C C . GLU A 1 110 ? 0.617 14.383 -4.484 1 91.25 110 GLU A C 1
ATOM 846 O O . GLU A 1 110 ? 1.278 13.367 -4.738 1 91.25 110 GLU A O 1
ATOM 851 N N . ALA A 1 111 ? 0.296 15.297 -5.359 1 93.31 111 ALA A N 1
ATOM 852 C CA . ALA A 1 111 ? 0.438 15.039 -6.789 1 93.31 111 ALA A CA 1
ATOM 853 C C . ALA A 1 111 ? 1.889 14.734 -7.148 1 93.31 111 ALA A C 1
ATOM 855 O O . ALA A 1 111 ? 2.162 13.805 -7.91 1 93.31 111 ALA A O 1
ATOM 856 N N . GLN A 1 112 ? 2.787 15.461 -6.598 1 94.12 112 GLN A N 1
ATOM 857 C CA . GLN A 1 112 ? 4.195 15.273 -6.938 1 94.12 112 GLN A CA 1
ATOM 858 C C . GLN A 1 112 ? 4.711 13.938 -6.422 1 94.12 112 GLN A C 1
ATOM 860 O O . GLN A 1 112 ? 5.516 13.281 -7.082 1 94.12 112 GLN A O 1
ATOM 865 N N . ILE A 1 113 ? 4.273 13.531 -5.301 1 94.81 113 ILE A N 1
ATOM 866 C CA . ILE A 1 113 ? 4.707 12.266 -4.715 1 94.81 113 ILE A CA 1
ATOM 867 C C . ILE A 1 113 ? 4.062 11.102 -5.465 1 94.81 113 ILE A C 1
ATOM 869 O O . ILE A 1 113 ? 4.707 10.086 -5.723 1 94.81 113 ILE A O 1
ATOM 873 N N . LEU A 1 114 ? 2.811 11.312 -5.848 1 95.12 114 LEU A N 1
ATOM 874 C CA . LEU A 1 114 ? 2.125 10.289 -6.641 1 95.12 114 LEU A CA 1
ATOM 875 C C . LEU A 1 114 ? 2.855 10.047 -7.957 1 95.12 114 LEU A C 1
ATOM 877 O O . LEU A 1 114 ? 3.045 8.898 -8.367 1 95.12 114 LEU A O 1
ATOM 881 N N . ASP A 1 115 ? 3.258 11.125 -8.578 1 94.94 115 ASP A N 1
ATOM 882 C CA . ASP A 1 115 ? 4 11 -9.828 1 94.94 115 ASP A CA 1
ATOM 883 C C . ASP A 1 115 ? 5.301 10.227 -9.625 1 94.94 115 ASP A C 1
ATOM 885 O O . ASP A 1 115 ? 5.656 9.375 -10.445 1 94.94 115 ASP A O 1
ATOM 889 N N . ARG A 1 116 ? 5.969 10.516 -8.562 1 92.81 116 ARG A N 1
ATOM 890 C CA . ARG A 1 116 ? 7.211 9.812 -8.25 1 92.81 116 ARG A CA 1
ATOM 891 C C . ARG A 1 116 ? 6.949 8.344 -7.961 1 92.81 116 ARG A C 1
ATOM 893 O O . ARG A 1 116 ? 7.727 7.477 -8.375 1 92.81 116 ARG A O 1
ATOM 900 N N . LEU A 1 117 ? 5.918 8.047 -7.281 1 95.12 117 LEU A N 1
ATOM 901 C CA . LEU A 1 117 ? 5.551 6.668 -6.984 1 95.12 117 LEU A CA 1
ATOM 902 C C . LEU A 1 117 ? 5.281 5.887 -8.266 1 95.12 117 LEU A C 1
ATOM 904 O O . LEU A 1 117 ? 5.801 4.785 -8.445 1 95.12 117 LEU A O 1
ATOM 908 N N . ARG A 1 118 ? 4.543 6.484 -9.125 1 95.31 118 ARG A N 1
ATOM 909 C CA . ARG A 1 118 ? 4.203 5.84 -10.391 1 95.31 118 ARG A CA 1
ATOM 910 C C . ARG A 1 118 ? 5.449 5.59 -11.234 1 95.31 118 ARG A C 1
ATOM 912 O O . ARG A 1 118 ? 5.602 4.523 -11.828 1 95.31 118 ARG A O 1
ATOM 919 N N . GLU A 1 119 ? 6.27 6.562 -11.211 1 92.38 119 GLU A N 1
ATOM 920 C CA . GLU A 1 119 ? 7.52 6.43 -11.945 1 92.38 119 GLU A CA 1
ATOM 921 C C . GLU A 1 119 ? 8.391 5.324 -11.359 1 92.38 119 GLU A C 1
ATOM 923 O O . GLU A 1 119 ? 8.977 4.527 -12.094 1 92.38 119 GLU A O 1
ATOM 928 N N . THR A 1 120 ? 8.492 5.316 -10.078 1 90.5 120 THR A N 1
ATOM 929 C CA . THR A 1 120 ? 9.273 4.293 -9.398 1 90.5 120 THR A CA 1
ATOM 930 C C . THR A 1 120 ? 8.695 2.906 -9.656 1 90.5 120 THR A C 1
ATOM 932 O O . THR A 1 120 ? 9.43 1.972 -9.984 1 90.5 120 THR A O 1
ATOM 935 N N . HIS A 1 121 ? 7.41 2.799 -9.539 1 92.38 121 HIS A N 1
ATOM 936 C CA . HIS A 1 121 ? 6.715 1.548 -9.812 1 92.38 121 HIS A CA 1
ATOM 937 C C . HIS A 1 121 ? 6.996 1.06 -11.234 1 92.38 121 HIS A C 1
ATOM 939 O O . HIS A 1 121 ? 7.32 -0.113 -11.438 1 92.38 121 HIS A O 1
ATOM 945 N N . GLU A 1 122 ? 7.012 1.919 -12.188 1 92.88 122 GLU A N 1
ATOM 946 C CA . GLU A 1 122 ? 7.203 1.574 -13.586 1 92.88 122 GLU A CA 1
ATOM 947 C C . GLU A 1 122 ? 8.664 1.246 -13.883 1 92.88 122 GLU A C 1
ATOM 949 O O . GLU A 1 122 ? 8.969 0.204 -14.469 1 92.88 122 GLU A O 1
ATOM 954 N N . LYS A 1 123 ? 9.547 2.004 -13.398 1 89.44 123 LYS A N 1
ATOM 955 C CA . LYS A 1 123 ? 10.945 1.911 -13.812 1 89.44 123 LYS A CA 1
ATOM 956 C C . LYS A 1 123 ? 11.695 0.862 -13 1 89.44 123 LYS A C 1
ATOM 958 O O . LYS A 1 123 ? 12.617 0.219 -13.5 1 89.44 123 LYS A O 1
ATOM 963 N N . VAL A 1 124 ? 11.242 0.671 -11.781 1 86.94 124 VAL A N 1
ATOM 964 C CA . VAL A 1 124 ? 12 -0.208 -10.898 1 86.94 124 VAL A CA 1
ATOM 965 C C . VAL A 1 124 ? 11.406 -1.614 -10.938 1 86.94 124 VAL A C 1
ATOM 967 O O . VAL A 1 124 ? 12.125 -2.604 -10.805 1 86.94 124 VAL A O 1
ATOM 970 N N . PHE A 1 125 ? 10.133 -1.708 -11.211 1 89 125 PHE A N 1
ATOM 971 C CA . PHE A 1 125 ? 9.516 -3.025 -11.109 1 89 125 PHE A CA 1
ATOM 972 C C . PHE A 1 125 ? 8.984 -3.482 -12.461 1 89 125 PHE A C 1
ATOM 974 O O . PHE A 1 125 ? 9.438 -4.496 -13 1 89 125 PHE A O 1
ATOM 981 N N . VAL A 1 126 ? 8.195 -2.709 -13.117 1 92.75 126 VAL A N 1
ATOM 982 C CA . VAL A 1 126 ? 7.465 -3.16 -14.297 1 92.75 126 VAL A CA 1
ATOM 983 C C . VAL A 1 126 ? 8.422 -3.289 -15.477 1 92.75 126 VAL A C 1
ATOM 985 O O . VAL A 1 126 ? 8.531 -4.359 -16.078 1 92.75 126 VAL A O 1
ATOM 988 N N . GLU A 1 127 ? 9.195 -2.295 -15.758 1 91.75 127 GLU A N 1
ATOM 989 C CA . GLU A 1 127 ? 9.984 -2.225 -16.984 1 91.75 127 GLU A CA 1
ATOM 990 C C . GLU A 1 127 ? 11.055 -3.311 -17.016 1 91.75 127 GLU A C 1
ATOM 992 O O . GLU A 1 127 ? 11.195 -4.02 -18.016 1 91.75 127 GLU A O 1
ATOM 997 N N . PRO A 1 128 ? 11.789 -3.455 -15.938 1 88.94 128 PRO A N 1
ATOM 998 C CA . PRO A 1 128 ? 12.805 -4.512 -15.984 1 88.94 128 PRO A CA 1
ATOM 999 C C . PRO A 1 128 ? 12.203 -5.902 -16.156 1 88.94 128 PRO A C 1
ATOM 1001 O O . PRO A 1 128 ? 12.766 -6.738 -16.875 1 88.94 128 PRO A O 1
ATOM 1004 N N . LEU A 1 129 ? 11.07 -6.195 -15.57 1 90.88 129 LEU A N 1
ATOM 1005 C CA . LEU A 1 129 ? 10.414 -7.492 -15.711 1 90.88 129 LEU A CA 1
ATOM 1006 C C . LEU A 1 129 ? 9.859 -7.676 -17.125 1 90.88 129 LEU A C 1
ATOM 1008 O O . LEU A 1 129 ? 9.945 -8.766 -17.688 1 90.88 129 LEU A O 1
ATOM 1012 N N . ARG A 1 130 ? 9.289 -6.602 -17.625 1 92.69 130 ARG A N 1
ATOM 1013 C CA . ARG A 1 130 ? 8.758 -6.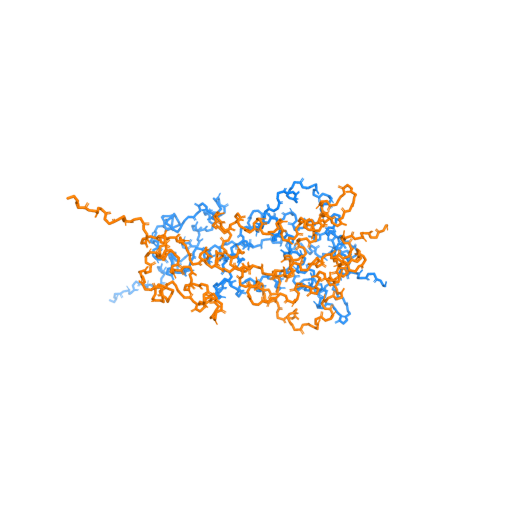637 -18.984 1 92.69 130 ARG A CA 1
ATOM 1014 C C . ARG A 1 130 ? 9.844 -7.016 -19.984 1 92.69 130 ARG A C 1
ATOM 1016 O O . ARG A 1 130 ? 9.586 -7.766 -20.938 1 92.69 130 ARG A O 1
ATOM 1023 N N . GLY A 1 131 ? 11.008 -6.562 -19.766 1 90.19 131 GLY A N 1
ATOM 1024 C CA . GLY A 1 131 ? 12.125 -6.863 -20.656 1 90.19 131 GLY A CA 1
ATOM 1025 C C . GLY A 1 131 ? 12.523 -8.32 -20.625 1 90.19 131 GLY A C 1
ATOM 1026 O O . GLY A 1 131 ? 13.133 -8.82 -21.578 1 90.19 131 GLY A O 1
ATOM 1027 N N . ARG A 1 132 ? 12.125 -9.047 -19.578 1 90.75 132 ARG A N 1
ATOM 1028 C CA . ARG A 1 132 ? 12.477 -10.453 -19.422 1 90.75 132 ARG A CA 1
ATOM 1029 C C . ARG A 1 132 ? 11.383 -11.359 -19.984 1 90.75 132 ARG A C 1
ATOM 1031 O O . ARG A 1 132 ? 11.594 -12.562 -20.125 1 90.75 132 ARG A O 1
ATOM 1038 N N . LEU A 1 133 ? 10.258 -10.773 -20.25 1 91.88 133 LEU A N 1
ATOM 1039 C CA . LEU A 1 133 ? 9.102 -11.586 -20.609 1 91.88 133 LEU A CA 1
ATOM 1040 C C . LEU A 1 133 ? 8.789 -11.445 -22.094 1 91.88 133 LEU A C 1
ATOM 1042 O O . LEU A 1 133 ? 9.078 -10.406 -22.703 1 91.88 133 LEU A O 1
ATOM 1046 N N . SER A 1 134 ? 8.305 -12.562 -22.641 1 91.62 134 SER A N 1
ATOM 1047 C CA . SER A 1 134 ? 7.887 -12.586 -24.031 1 91.62 134 SER A CA 1
ATOM 1048 C C . SER A 1 134 ? 6.43 -13.008 -24.172 1 91.62 134 SER A C 1
ATOM 1050 O O . SER A 1 134 ? 5.82 -13.477 -23.203 1 91.62 134 SER A O 1
ATOM 1052 N N . GLY A 1 135 ? 5.805 -12.734 -25.375 1 90.19 135 GLY A N 1
ATOM 1053 C CA . GLY A 1 135 ? 4.43 -13.125 -25.641 1 90.19 135 GLY A CA 1
ATOM 1054 C C . GLY A 1 135 ? 3.447 -11.977 -25.547 1 90.19 135 GLY A C 1
ATOM 1055 O O . GLY A 1 135 ? 3.814 -10.867 -25.141 1 90.19 135 GLY A O 1
ATOM 1056 N N . PRO A 1 136 ? 2.246 -12.148 -25.938 1 87.31 136 PRO A N 1
ATOM 1057 C CA . PRO A 1 136 ? 1.248 -11.086 -26.031 1 87.31 136 PRO A CA 1
ATOM 1058 C C . PRO A 1 136 ? 0.805 -10.57 -24.656 1 87.31 136 PRO A C 1
ATOM 1060 O O . PRO A 1 136 ? 0.35 -9.43 -24.547 1 87.31 136 PRO A O 1
ATOM 1063 N N . ASP A 1 137 ? 1.067 -11.398 -23.625 1 91.19 137 ASP A N 1
ATOM 1064 C CA . ASP A 1 137 ? 0.603 -10.984 -22.297 1 91.19 137 ASP A CA 1
ATOM 1065 C C . ASP A 1 137 ? 1.771 -10.562 -21.422 1 91.19 137 ASP A C 1
ATOM 1067 O O . ASP A 1 137 ? 1.628 -10.453 -20.188 1 91.19 137 ASP A O 1
ATOM 1071 N N . ALA A 1 138 ? 2.906 -10.289 -22.047 1 93.81 138 ALA A N 1
ATOM 1072 C CA . ALA A 1 138 ? 4.129 -10 -21.312 1 93.81 138 ALA A CA 1
ATOM 1073 C C . ALA A 1 138 ? 3.959 -8.758 -20.438 1 93.81 138 ALA A C 1
ATOM 1075 O O . ALA A 1 138 ? 4.406 -8.734 -19.281 1 93.81 138 ALA A O 1
ATOM 1076 N N . ASP A 1 139 ? 3.318 -7.75 -20.984 1 95 139 ASP A N 1
ATOM 1077 C CA . ASP A 1 139 ? 3.129 -6.512 -20.234 1 95 139 ASP A CA 1
ATOM 1078 C C . ASP A 1 139 ? 2.24 -6.742 -19.016 1 95 139 ASP A C 1
ATOM 1080 O O . ASP A 1 139 ? 2.57 -6.309 -17.906 1 95 139 ASP A O 1
ATOM 1084 N N . LEU A 1 140 ? 1.198 -7.445 -19.219 1 94.88 140 LEU A N 1
ATOM 1085 C CA . LEU A 1 140 ? 0.285 -7.742 -18.125 1 94.88 140 LEU A CA 1
ATOM 1086 C C . LEU A 1 140 ? 0.985 -8.555 -17.031 1 94.88 140 LEU A C 1
ATOM 1088 O O . LEU A 1 140 ? 0.858 -8.25 -15.852 1 94.88 140 LEU A O 1
ATOM 1092 N N . ARG A 1 141 ? 1.721 -9.5 -17.453 1 94.69 141 ARG A N 1
ATOM 1093 C CA . ARG A 1 141 ? 2.418 -10.352 -16.5 1 94.69 141 ARG A CA 1
ATOM 1094 C C . ARG A 1 141 ? 3.441 -9.555 -15.695 1 94.69 141 ARG A C 1
ATOM 1096 O O . ARG A 1 141 ? 3.578 -9.75 -14.484 1 94.69 141 ARG A O 1
ATOM 1103 N N . ALA A 1 142 ? 4.129 -8.656 -16.359 1 94.94 142 ALA A N 1
ATOM 1104 C CA . ALA A 1 142 ? 5.094 -7.809 -15.672 1 94.94 142 ALA A CA 1
ATOM 1105 C C . ALA A 1 142 ? 4.406 -6.945 -14.617 1 94.94 142 ALA A C 1
ATOM 1107 O O . ALA A 1 142 ? 4.91 -6.789 -13.508 1 94.94 142 ALA A O 1
ATOM 1108 N N . ARG A 1 143 ? 3.291 -6.402 -14.953 1 96.12 143 ARG A N 1
ATOM 1109 C CA . ARG A 1 143 ? 2.549 -5.527 -14.055 1 96.12 143 ARG A CA 1
ATOM 1110 C C . ARG A 1 143 ? 1.948 -6.312 -12.898 1 96.12 143 ARG A C 1
ATOM 1112 O O . ARG A 1 143 ? 1.897 -5.82 -11.766 1 96.12 143 ARG A O 1
ATOM 1119 N N . LEU A 1 144 ? 1.52 -7.496 -13.156 1 95.44 144 LEU A N 1
ATOM 1120 C CA . LEU A 1 144 ? 1.03 -8.359 -12.086 1 95.44 144 LEU A CA 1
ATOM 1121 C C . LEU A 1 144 ? 2.154 -8.727 -11.125 1 95.44 144 LEU A C 1
ATOM 1123 O O . LEU A 1 144 ? 1.951 -8.742 -9.906 1 95.44 144 LEU A O 1
ATOM 1127 N N . ALA A 1 145 ? 3.324 -9 -11.672 1 95.12 145 ALA A N 1
ATOM 1128 C CA . ALA A 1 145 ? 4.48 -9.281 -10.82 1 95.12 145 ALA A CA 1
ATOM 1129 C C . ALA A 1 145 ? 4.824 -8.078 -9.953 1 95.12 145 ALA A C 1
ATOM 1131 O O . ALA A 1 145 ? 5.156 -8.234 -8.773 1 95.12 145 ALA A O 1
ATOM 1132 N N . ALA A 1 146 ? 4.715 -6.926 -10.547 1 94.88 146 ALA A N 1
ATOM 1133 C CA . ALA A 1 146 ? 4.961 -5.699 -9.789 1 94.88 146 ALA A CA 1
ATOM 1134 C C . ALA A 1 146 ? 3.938 -5.535 -8.672 1 94.88 146 ALA A C 1
ATOM 1136 O O . ALA A 1 146 ? 4.277 -5.09 -7.574 1 94.88 146 ALA A O 1
ATOM 1137 N N . SER A 1 147 ? 2.703 -5.867 -8.945 1 95.94 147 SER A N 1
ATOM 1138 C CA . SER A 1 147 ? 1.662 -5.82 -7.922 1 95.94 147 SER A CA 1
ATOM 1139 C C . SER A 1 147 ? 1.968 -6.781 -6.777 1 95.94 147 SER A C 1
ATOM 1141 O O . SER A 1 147 ? 1.734 -6.461 -5.609 1 95.94 147 SER A O 1
ATOM 1143 N N . LEU A 1 148 ? 2.508 -7.93 -7.09 1 95.94 148 LEU A N 1
ATOM 1144 C CA . LEU A 1 148 ? 2.906 -8.891 -6.066 1 95.94 148 LEU A CA 1
ATOM 1145 C C . LEU A 1 148 ? 4.004 -8.312 -5.18 1 95.94 148 LEU A C 1
ATOM 1147 O O . LEU A 1 148 ? 3.961 -8.461 -3.957 1 95.94 148 LEU A O 1
ATOM 1151 N N . ALA A 1 149 ? 4.961 -7.727 -5.859 1 95.25 149 ALA A N 1
ATOM 1152 C CA . ALA A 1 149 ? 6.047 -7.105 -5.109 1 95.25 149 ALA A CA 1
ATOM 1153 C C . ALA A 1 149 ? 5.516 -6.039 -4.156 1 95.25 149 ALA A C 1
ATOM 1155 O O . ALA A 1 149 ? 5.855 -6.031 -2.971 1 95.25 149 ALA A O 1
ATOM 1156 N N . GLY A 1 150 ? 4.66 -5.18 -4.707 1 95.81 150 GLY A N 1
ATOM 1157 C CA . GLY A 1 150 ? 4.039 -4.156 -3.877 1 95.81 150 GLY A CA 1
ATOM 1158 C C . GLY A 1 150 ? 3.217 -4.734 -2.74 1 95.81 150 GLY A C 1
ATOM 1159 O O . GLY A 1 150 ? 3.193 -4.18 -1.64 1 95.81 150 GLY A O 1
ATOM 1160 N N . GLY A 1 151 ? 2.547 -5.82 -3 1 96.5 151 GLY A N 1
ATOM 1161 C CA . GLY A 1 151 ? 1.741 -6.48 -1.984 1 96.5 151 GLY A CA 1
ATOM 1162 C C . GLY A 1 151 ? 2.561 -6.996 -0.815 1 96.5 151 GLY A C 1
ATOM 1163 O O . GLY A 1 151 ? 2.145 -6.875 0.34 1 96.5 151 GLY A O 1
ATOM 1164 N N . LEU A 1 152 ? 3.691 -7.613 -1.113 1 96.56 152 LEU A N 1
ATOM 1165 C CA . LEU A 1 152 ? 4.559 -8.094 -0.042 1 96.56 152 LEU A CA 1
ATOM 1166 C C . LEU A 1 152 ? 5.082 -6.93 0.794 1 96.56 152 LEU A C 1
ATOM 1168 O O . LEU A 1 152 ? 5.074 -6.992 2.025 1 96.56 152 LEU A O 1
ATOM 1172 N N . LEU A 1 153 ? 5.531 -5.879 0.12 1 96.5 153 LEU A N 1
ATOM 1173 C CA . LEU A 1 153 ? 6.047 -4.711 0.832 1 96.5 153 LEU A CA 1
ATOM 1174 C C . LEU A 1 153 ? 4.941 -4.039 1.644 1 96.5 153 LEU A C 1
ATOM 1176 O O . LEU A 1 153 ? 5.18 -3.586 2.764 1 96.5 153 LEU A O 1
ATOM 1180 N N . TYR A 1 154 ? 3.762 -3.99 1.089 1 96.69 154 TYR A N 1
ATOM 1181 C CA . TYR A 1 154 ? 2.604 -3.498 1.825 1 96.69 154 TYR A CA 1
ATOM 1182 C C . TYR A 1 154 ? 2.379 -4.312 3.094 1 96.69 154 TYR A C 1
ATOM 1184 O O . TYR A 1 154 ? 2.254 -3.75 4.184 1 96.69 154 TYR A O 1
ATOM 1192 N N . ALA A 1 155 ? 2.314 -5.605 2.992 1 96.5 155 ALA A N 1
ATOM 1193 C CA . ALA A 1 155 ? 2.029 -6.477 4.129 1 96.5 155 ALA A CA 1
ATOM 1194 C C . ALA A 1 155 ? 3.109 -6.352 5.199 1 96.5 155 ALA A C 1
ATOM 1196 O O . ALA A 1 155 ? 2.803 -6.312 6.395 1 96.5 155 ALA A O 1
ATOM 1197 N N . LEU A 1 156 ? 4.363 -6.211 4.793 1 96.5 156 LEU A N 1
ATOM 1198 C CA . LEU A 1 156 ? 5.484 -6.223 5.727 1 96.5 156 LEU A CA 1
ATOM 1199 C C . LEU A 1 156 ? 5.676 -4.848 6.363 1 96.5 156 LEU A C 1
ATOM 1201 O O . LEU A 1 156 ? 5.949 -4.75 7.562 1 96.5 156 LEU A O 1
ATOM 1205 N N . TRP A 1 157 ? 5.48 -3.812 5.512 1 96.31 157 TRP A N 1
ATOM 1206 C CA . TRP A 1 157 ? 5.996 -2.527 5.973 1 96.31 157 TRP A CA 1
ATOM 1207 C C . TRP A 1 157 ? 4.852 -1.568 6.293 1 96.31 157 TRP A C 1
ATOM 1209 O O . TRP A 1 157 ? 4.988 -0.696 7.152 1 96.31 157 TRP A O 1
ATOM 1219 N N . VAL A 1 158 ? 3.762 -1.686 5.57 1 96.56 158 VAL A N 1
ATOM 1220 C CA . VAL A 1 158 ? 2.629 -0.793 5.797 1 96.56 158 VAL A CA 1
ATOM 1221 C C . VAL A 1 158 ? 1.681 -1.413 6.82 1 96.56 158 VAL A C 1
ATOM 1223 O O . VAL A 1 158 ? 1.449 -0.842 7.891 1 96.56 158 VAL A O 1
ATOM 1226 N N . ALA A 1 159 ? 1.196 -2.611 6.539 1 95 159 ALA A N 1
ATOM 1227 C CA . ALA A 1 159 ? 0.328 -3.324 7.473 1 95 159 ALA A CA 1
ATOM 1228 C C . ALA A 1 159 ? 1.13 -3.904 8.633 1 95 159 ALA A C 1
ATOM 1230 O O . ALA A 1 159 ? 0.57 -4.219 9.688 1 95 159 ALA A O 1
ATOM 1231 N N . ARG A 1 160 ? 2.4 -4.121 8.422 1 95 160 ARG A N 1
ATOM 1232 C CA . ARG A 1 160 ? 3.301 -4.676 9.422 1 95 160 ARG A CA 1
ATOM 1233 C C . ARG A 1 160 ? 2.748 -5.98 9.992 1 95 160 ARG A C 1
ATOM 1235 O O . ARG A 1 160 ? 2.648 -6.141 11.211 1 95 160 ARG A O 1
ATOM 1242 N N . ASP A 1 161 ? 2.441 -6.855 9.141 1 95.94 161 ASP A N 1
ATOM 1243 C CA . ASP A 1 161 ? 1.979 -8.172 9.562 1 95.94 161 ASP A CA 1
ATOM 1244 C C . ASP A 1 161 ? 3.061 -8.914 10.344 1 95.94 161 ASP A C 1
ATOM 1246 O O . ASP A 1 161 ? 4.004 -9.445 9.758 1 95.94 161 ASP A O 1
ATOM 1250 N N . GLU A 1 162 ? 2.914 -8.961 11.625 1 94.06 162 GLU A N 1
ATOM 1251 C CA . GLU A 1 162 ? 3.941 -9.469 12.531 1 94.06 162 GLU A CA 1
ATOM 1252 C C . GLU A 1 162 ? 4.195 -10.953 12.289 1 94.06 162 GLU A C 1
ATOM 1254 O O . GLU A 1 162 ? 5.324 -11.43 12.438 1 94.06 162 GLU A O 1
ATOM 1259 N N . SER A 1 163 ? 3.156 -11.664 11.891 1 94.25 163 SER A N 1
ATOM 1260 C CA . SER A 1 163 ? 3.312 -13.086 11.609 1 94.25 163 SER A CA 1
ATOM 1261 C C . SER A 1 163 ? 4.172 -13.312 10.375 1 94.25 163 SER A C 1
ATOM 1263 O O . SER A 1 163 ? 5.055 -14.172 10.375 1 94.25 163 SER A O 1
ATOM 1265 N N . LEU A 1 164 ? 3.965 -12.523 9.383 1 94.19 164 LEU A N 1
ATOM 1266 C CA . LEU A 1 164 ? 4.793 -12.617 8.188 1 94.19 164 LEU A CA 1
ATOM 1267 C C . LEU A 1 164 ? 6.227 -12.188 8.484 1 94.19 164 LEU A C 1
ATOM 1269 O O . LEU A 1 164 ? 7.176 -12.812 8.008 1 94.19 164 LEU A O 1
ATOM 1273 N N . LEU A 1 165 ? 6.371 -11.156 9.273 1 93.94 165 LEU A N 1
ATOM 1274 C CA . LEU A 1 165 ? 7.688 -10.641 9.633 1 93.94 165 LEU A CA 1
ATOM 1275 C C . LEU A 1 165 ? 8.484 -11.68 10.414 1 93.94 165 LEU A C 1
ATOM 1277 O O . LEU A 1 165 ? 9.719 -11.703 10.344 1 93.94 165 LEU A O 1
ATOM 1281 N N . ARG A 1 166 ? 7.77 -12.617 11.07 1 94.44 166 ARG A N 1
ATOM 1282 C CA . ARG A 1 166 ? 8.422 -13.617 11.914 1 94.44 166 ARG A CA 1
ATOM 1283 C C . ARG A 1 166 ? 8.641 -14.914 11.156 1 94.44 166 ARG A C 1
ATOM 1285 O O . ARG A 1 166 ? 9.312 -15.828 11.648 1 94.44 166 ARG A O 1
ATOM 1292 N N . THR A 1 167 ? 8.008 -15.023 10.023 1 94.56 167 THR A N 1
ATOM 1293 C CA . THR A 1 167 ? 8.156 -16.234 9.219 1 94.56 167 THR A CA 1
ATOM 1294 C C . THR A 1 167 ? 9.586 -16.375 8.727 1 94.56 167 THR A C 1
ATOM 1296 O O . THR A 1 167 ? 10.242 -15.391 8.391 1 94.56 167 THR A O 1
ATOM 1299 N N . ASP A 1 168 ? 10.031 -17.625 8.641 1 94.62 168 ASP A N 1
ATOM 1300 C CA . ASP A 1 168 ? 11.359 -17.906 8.102 1 94.62 168 ASP A CA 1
ATOM 1301 C C . ASP A 1 168 ? 11.508 -17.359 6.688 1 94.62 168 ASP A C 1
ATOM 1303 O O . ASP A 1 168 ? 10.664 -17.625 5.824 1 94.62 168 ASP A O 1
ATOM 1307 N N . GLY A 1 169 ? 12.594 -16.609 6.469 1 95.12 169 GLY A N 1
ATOM 1308 C CA . GLY A 1 169 ? 12.836 -16.016 5.168 1 95.12 169 GLY A CA 1
ATOM 1309 C C . GLY A 1 169 ? 12.812 -17.016 4.031 1 95.12 169 GLY A C 1
ATOM 1310 O O . GLY A 1 169 ? 12.281 -16.734 2.955 1 95.12 169 GLY A O 1
ATOM 1311 N N . LYS A 1 170 ? 13.367 -18.188 4.301 1 95.62 170 LYS A N 1
ATOM 1312 C CA . LYS A 1 170 ? 13.398 -19.219 3.273 1 95.62 170 LYS A CA 1
ATOM 1313 C C . LYS A 1 170 ? 11.992 -19.688 2.904 1 95.62 170 LYS A C 1
ATOM 1315 O O . LYS A 1 170 ? 11.703 -19.922 1.732 1 95.62 170 LYS A O 1
ATOM 1320 N N . GLU A 1 171 ? 11.188 -19.812 3.916 1 93.81 171 GLU A N 1
ATOM 1321 C CA . GLU A 1 171 ? 9.805 -20.203 3.68 1 93.81 171 GLU A CA 1
ATOM 1322 C C . GLU A 1 171 ? 9.047 -19.141 2.889 1 93.81 171 GLU A C 1
ATOM 1324 O O . GLU A 1 171 ? 8.32 -19.453 1.949 1 93.81 171 GLU A O 1
ATOM 1329 N N . LEU A 1 172 ? 9.219 -17.906 3.256 1 94.75 172 LEU A N 1
ATOM 1330 C CA . LEU A 1 172 ? 8.57 -16.797 2.564 1 94.75 172 LEU A CA 1
ATOM 1331 C C . LEU A 1 172 ? 9.047 -16.703 1.12 1 94.75 172 LEU A C 1
ATOM 1333 O O . LEU A 1 172 ? 8.242 -16.5 0.207 1 94.75 172 LEU A O 1
ATOM 1337 N N . ILE A 1 173 ? 10.352 -16.906 0.918 1 95.5 173 ILE A N 1
ATOM 1338 C CA . ILE A 1 173 ? 10.922 -16.859 -0.421 1 95.5 173 ILE A CA 1
ATOM 1339 C C . ILE A 1 173 ? 10.344 -17.984 -1.274 1 95.5 173 ILE A C 1
ATOM 1341 O O . ILE A 1 173 ? 10.008 -17.781 -2.443 1 95.5 173 ILE A O 1
ATOM 1345 N N . ALA A 1 174 ? 10.219 -19.141 -0.703 1 93.62 174 ALA A N 1
ATOM 1346 C CA . ALA A 1 174 ? 9.688 -20.281 -1.441 1 93.62 174 ALA A CA 1
ATOM 1347 C C . ALA A 1 174 ? 8.25 -20.031 -1.885 1 93.62 174 ALA A C 1
ATOM 1349 O O . ALA A 1 174 ? 7.906 -20.234 -3.049 1 93.62 174 ALA A O 1
ATOM 1350 N N . HIS A 1 175 ? 7.43 -19.484 -0.974 1 91.56 175 HIS A N 1
ATOM 1351 C CA . HIS A 1 175 ? 6.02 -19.266 -1.28 1 91.56 175 HIS A CA 1
ATOM 1352 C C . HIS A 1 175 ? 5.84 -18.109 -2.254 1 91.56 175 HIS A C 1
ATOM 1354 O O . HIS A 1 175 ? 5.176 -18.25 -3.281 1 91.56 175 HIS A O 1
ATOM 1360 N N . TYR A 1 176 ? 6.484 -17.016 -2.023 1 93.44 176 TYR A N 1
ATOM 1361 C CA . TYR A 1 176 ? 6.328 -15.844 -2.887 1 93.44 176 TYR A CA 1
ATOM 1362 C C . TYR A 1 176 ? 7.051 -16.047 -4.215 1 93.44 176 TYR A C 1
ATOM 1364 O O . TYR A 1 176 ? 6.609 -15.547 -5.25 1 93.44 176 TYR A O 1
ATOM 1372 N N . GLY A 1 177 ? 8.211 -16.719 -4.055 1 94.25 177 GLY A N 1
ATOM 1373 C CA . GLY A 1 177 ? 8.891 -17.078 -5.293 1 94.25 177 GLY A CA 1
ATOM 1374 C C . GLY A 1 177 ? 8.031 -17.891 -6.238 1 94.25 177 GLY A C 1
ATOM 1375 O O . GLY A 1 177 ? 8.031 -17.641 -7.449 1 94.25 177 GLY A O 1
ATOM 1376 N N . ALA A 1 178 ? 7.301 -18.828 -5.703 1 91.88 178 ALA A N 1
ATOM 1377 C CA . ALA A 1 178 ? 6.402 -19.641 -6.512 1 91.88 178 ALA A CA 1
ATOM 1378 C C . ALA A 1 178 ? 5.293 -18.797 -7.129 1 91.88 178 ALA A C 1
ATOM 1380 O O . ALA A 1 178 ? 4.887 -19.031 -8.266 1 91.88 178 ALA A O 1
ATOM 1381 N N . LEU A 1 179 ? 4.785 -17.844 -6.414 1 92.69 179 LEU A N 1
ATOM 1382 C CA . LEU A 1 179 ? 3.758 -16.953 -6.938 1 92.69 179 LEU A CA 1
ATOM 1383 C C . LEU A 1 179 ? 4.297 -16.125 -8.094 1 92.69 179 LEU A C 1
ATOM 1385 O O . LEU A 1 179 ? 3.654 -16.016 -9.141 1 92.69 179 LEU A O 1
ATOM 1389 N N . PHE A 1 180 ? 5.484 -15.562 -7.895 1 94.12 180 PHE A N 1
ATOM 1390 C CA . PHE A 1 180 ? 6.125 -14.836 -8.984 1 94.12 180 PHE A CA 1
ATOM 1391 C C . PHE A 1 180 ? 6.289 -15.734 -10.211 1 94.12 180 PHE A C 1
ATOM 1393 O O . PHE A 1 180 ? 6 -15.32 -11.336 1 94.12 180 PHE A O 1
ATOM 1400 N N . GLN A 1 181 ? 6.738 -16.906 -9.922 1 92.56 181 GLN A N 1
ATOM 1401 C CA . GLN A 1 181 ? 7.051 -17.812 -11.023 1 92.56 181 GLN A CA 1
ATOM 1402 C C . GLN A 1 181 ? 5.793 -18.172 -11.805 1 92.56 181 GLN A C 1
ATOM 1404 O O . GLN A 1 181 ? 5.84 -18.328 -13.023 1 92.56 181 GLN A O 1
ATOM 1409 N N . GLU A 1 182 ? 4.688 -18.297 -11.117 1 89.25 182 GLU A N 1
ATOM 1410 C CA . GLU A 1 182 ? 3.416 -18.562 -11.781 1 89.25 182 GLU A CA 1
ATOM 1411 C C . GLU A 1 182 ? 3.072 -17.469 -12.781 1 89.25 182 GLU A C 1
ATOM 1413 O O . GLU A 1 182 ? 2.502 -17.734 -13.844 1 89.25 182 GLU A O 1
ATOM 1418 N N . ILE A 1 183 ? 3.4 -16.266 -12.492 1 90.56 183 ILE A N 1
ATOM 1419 C CA . ILE A 1 183 ? 3.123 -15.109 -13.352 1 90.56 183 ILE A CA 1
ATOM 1420 C C . ILE A 1 183 ? 4.137 -15.062 -14.492 1 90.56 183 ILE A C 1
ATOM 1422 O O . ILE A 1 183 ? 3.771 -14.805 -15.641 1 90.56 183 ILE A O 1
ATOM 1426 N N . LEU A 1 184 ? 5.371 -15.375 -14.164 1 89.75 184 LEU A N 1
ATOM 1427 C CA . LEU A 1 184 ? 6.469 -15.203 -15.102 1 89.75 184 LEU A CA 1
ATOM 1428 C C . LEU A 1 184 ? 6.484 -16.328 -16.141 1 89.75 184 LEU A C 1
ATOM 1430 O O . LEU A 1 184 ? 6.781 -16.094 -17.312 1 89.75 184 LEU A O 1
ATOM 1434 N N . THR A 1 185 ? 6.27 -17.484 -15.609 1 85.44 185 THR A N 1
ATOM 1435 C CA . THR A 1 185 ? 6.242 -18.672 -16.469 1 85.44 185 THR A CA 1
ATOM 1436 C C . THR A 1 185 ? 4.992 -19.5 -16.203 1 85.44 185 THR A C 1
ATOM 1438 O O . THR A 1 185 ? 5.074 -20.594 -15.641 1 85.44 185 THR A O 1
ATOM 1441 N N . PRO A 1 186 ? 3.834 -18.875 -16.672 1 71.88 186 PRO A N 1
ATOM 1442 C CA . PRO A 1 186 ? 2.594 -19.594 -16.375 1 71.88 186 PRO A CA 1
ATOM 1443 C C . PRO A 1 186 ? 2.6 -21.016 -16.922 1 71.88 186 PRO A C 1
ATOM 1445 O O . PRO A 1 186 ? 3.205 -21.281 -17.969 1 71.88 186 PRO A O 1
ATOM 1448 N N . CYS A 1 187 ? 2.303 -21.922 -15.961 1 63.22 187 CYS A N 1
ATOM 1449 C CA . CYS A 1 187 ? 2.199 -23.312 -16.406 1 63.22 187 CYS A CA 1
ATOM 1450 C C . CYS A 1 187 ? 1.245 -23.438 -17.594 1 63.22 187 CYS A C 1
ATOM 1452 O O . CYS A 1 187 ? 0.192 -22.797 -17.609 1 63.22 187 CYS A O 1
ATOM 1454 N N . PRO A 1 188 ? 1.828 -24.156 -18.672 1 56.53 188 PRO A N 1
ATOM 1455 C CA . PRO A 1 188 ? 0.962 -24.391 -19.828 1 56.53 188 PRO A CA 1
ATOM 1456 C C . PRO A 1 188 ? -0.401 -24.953 -19.438 1 56.53 188 PRO A C 1
ATOM 1458 O O . PRO A 1 188 ? -0.522 -25.641 -18.406 1 56.53 188 PRO A O 1
ATOM 1461 N N . MET B 1 1 ? -35.156 26.453 44.375 1 32.06 1 MET B N 1
ATOM 1462 C CA . MET B 1 1 ? -34.531 25.172 44.094 1 32.06 1 MET B CA 1
ATOM 1463 C C . MET B 1 1 ? -34.188 25.047 42.625 1 32.06 1 MET B C 1
ATOM 1465 O O . MET B 1 1 ? -35.094 25 41.781 1 32.06 1 MET B O 1
ATOM 1469 N N . LEU B 1 2 ? -33.188 25.797 42.031 1 36.28 2 LEU B N 1
ATOM 1470 C CA . LEU B 1 2 ? -32.75 26.078 40.688 1 36.28 2 LEU B CA 1
ATOM 1471 C C . LEU B 1 2 ? -32.406 24.781 39.938 1 36.28 2 LEU B C 1
ATOM 1473 O O . LEU B 1 2 ? -31.578 24 40.406 1 36.28 2 LEU B O 1
ATOM 1477 N N . SER B 1 3 ? -33.375 24.047 39.438 1 39.75 3 SER B N 1
ATOM 1478 C CA . SER B 1 3 ? -33.25 22.828 38.625 1 39.75 3 SER B CA 1
ATOM 1479 C C . SER B 1 3 ? -32.031 22.922 37.688 1 39.75 3 SER B C 1
ATOM 1481 O O . SER B 1 3 ? -31.969 23.828 36.875 1 39.75 3 SER B O 1
ATOM 1483 N N . ARG B 1 4 ? -30.844 22.625 38.188 1 41.62 4 ARG B N 1
ATOM 1484 C CA . ARG B 1 4 ? -29.625 22.547 37.406 1 41.62 4 ARG B CA 1
ATOM 1485 C C . ARG B 1 4 ? -29.875 21.906 36.031 1 41.62 4 ARG B C 1
ATOM 1487 O O . ARG B 1 4 ? -30.375 20.781 35.969 1 41.62 4 ARG B O 1
ATOM 1494 N N . MET B 1 5 ? -30.234 22.672 35.031 1 43.81 5 MET B N 1
ATOM 1495 C CA . MET B 1 5 ? -30.359 22.219 33.656 1 43.81 5 MET B CA 1
ATOM 1496 C C . MET B 1 5 ? -29.25 21.25 33.281 1 43.81 5 MET B C 1
ATOM 1498 O O . MET B 1 5 ? -28.062 21.562 33.438 1 43.81 5 MET B O 1
ATOM 1502 N N . PRO B 1 6 ? -29.375 19.953 33.469 1 41.56 6 PRO B N 1
ATOM 1503 C CA . PRO B 1 6 ? -28.266 19.016 33.25 1 41.56 6 PRO B CA 1
ATOM 1504 C C . PRO B 1 6 ? -27.406 19.375 32.031 1 41.56 6 PRO B C 1
ATOM 1506 O O . PRO B 1 6 ? -27.953 19.688 30.969 1 41.56 6 PRO B O 1
ATOM 1509 N N . GLN B 1 7 ? -26.25 20.078 32 1 41.66 7 GLN B N 1
ATOM 1510 C CA . GLN B 1 7 ? -25.172 20.391 31.078 1 41.66 7 GLN B CA 1
ATOM 1511 C C . GLN B 1 7 ? -24.812 19.172 30.234 1 41.66 7 GLN B C 1
ATOM 1513 O O . GLN B 1 7 ? -23.812 19.188 29.516 1 41.66 7 GLN B O 1
ATOM 1518 N N . THR B 1 8 ? -25.266 18.016 30.547 1 43.22 8 THR B N 1
ATOM 1519 C CA . THR B 1 8 ? -24.703 16.75 30.062 1 43.22 8 THR B CA 1
ATOM 1520 C C . THR B 1 8 ? -24.797 16.656 28.547 1 43.22 8 THR B C 1
ATOM 1522 O O . THR B 1 8 ? -24.266 15.727 27.938 1 43.22 8 THR B O 1
ATOM 1525 N N . GLY B 1 9 ? -25.812 16.969 27.766 1 42.78 9 GLY B N 1
ATOM 1526 C CA . GLY B 1 9 ? -26.391 16.641 26.484 1 42.78 9 GLY B CA 1
ATOM 1527 C C . GLY B 1 9 ? -25.672 17.297 25.312 1 42.78 9 GLY B C 1
ATOM 1528 O O . GLY B 1 9 ? -26.047 17.094 24.156 1 42.78 9 GLY B O 1
ATOM 1529 N N . SER B 1 10 ? -25.062 18.359 25.328 1 48.88 10 SER B N 1
ATOM 1530 C CA . SER B 1 10 ? -24.578 19.281 24.297 1 48.88 10 SER B CA 1
ATOM 1531 C C . SER B 1 10 ? -23.391 18.703 23.547 1 48.88 10 SER B C 1
ATOM 1533 O O . SER B 1 10 ? -23.297 18.828 22.328 1 48.88 10 SER B O 1
ATOM 1535 N N . GLY B 1 11 ? -22.391 18.172 24.312 1 53.47 11 GLY B N 1
ATOM 1536 C CA . GLY B 1 11 ? -21.172 17.594 23.75 1 53.47 11 GLY B CA 1
ATOM 1537 C C . GLY B 1 11 ? -21.438 16.422 22.844 1 53.47 11 GLY B C 1
ATOM 1538 O O . GLY B 1 11 ? -20.797 16.266 21.797 1 53.47 11 GLY B O 1
ATOM 1539 N N . SER B 1 12 ? -22.172 15.445 23.406 1 60.38 12 SER B N 1
ATOM 1540 C CA . SER B 1 12 ? -22.625 14.289 22.641 1 60.38 12 SER B CA 1
ATOM 1541 C C . SER B 1 12 ? -23.422 14.734 21.406 1 60.38 12 SER B C 1
ATOM 1543 O O . SER B 1 12 ? -23.281 14.141 20.328 1 60.38 12 SER B O 1
ATOM 1545 N N . THR B 1 13 ? -23.875 15.922 21.578 1 82.44 13 THR B N 1
ATOM 1546 C CA . THR B 1 13 ? -24.703 16.406 20.484 1 82.44 13 THR B CA 1
ATOM 1547 C C . THR B 1 13 ? -23.859 16.953 19.344 1 82.44 13 THR B C 1
ATOM 1549 O O . THR B 1 13 ? -24.125 16.672 18.172 1 82.44 13 THR B O 1
ATOM 1552 N N . THR B 1 14 ? -22.766 17.594 19.844 1 91.88 14 THR B N 1
ATOM 1553 C CA . THR B 1 14 ? -21.891 18.188 18.828 1 91.88 14 THR B CA 1
ATOM 1554 C C . THR B 1 14 ? -21.141 17.094 18.078 1 91.88 14 THR B C 1
ATOM 1556 O O . THR B 1 14 ? -21.047 17.125 16.844 1 91.88 14 THR B O 1
ATOM 1559 N N . ARG B 1 15 ? -20.656 16.172 18.859 1 94.88 15 ARG B N 1
ATOM 1560 C CA . ARG B 1 15 ? -19.938 15.07 18.234 1 94.88 15 ARG B CA 1
ATOM 1561 C C . ARG B 1 15 ? -20.828 14.328 17.25 1 94.88 15 ARG B C 1
ATOM 1563 O O . ARG B 1 15 ? -20.406 13.984 16.141 1 94.88 15 ARG B O 1
ATOM 1570 N N . ASP B 1 16 ? -22.016 14.117 17.703 1 95.25 16 ASP B N 1
ATOM 1571 C CA . ASP B 1 16 ? -22.953 13.414 16.844 1 95.25 16 ASP B CA 1
ATOM 1572 C C . ASP B 1 16 ? -23.281 14.227 15.594 1 95.25 16 ASP B C 1
ATOM 1574 O O . ASP B 1 16 ? -23.391 13.672 14.5 1 95.25 16 ASP B O 1
ATOM 1578 N N . ALA B 1 17 ? -23.453 15.469 15.797 1 96 17 ALA B N 1
ATOM 1579 C CA . ALA B 1 17 ? -23.734 16.359 14.664 1 96 17 ALA B CA 1
ATOM 1580 C C . ALA B 1 17 ? -22.578 16.328 13.664 1 96 17 ALA B C 1
ATOM 1582 O O . ALA B 1 17 ? -22.812 16.266 12.453 1 96 17 ALA B O 1
ATOM 1583 N N . ILE B 1 18 ? -21.406 16.391 14.148 1 96.69 18 ILE B N 1
ATOM 1584 C CA . ILE B 1 18 ? -20.219 16.328 13.297 1 96.69 18 ILE B CA 1
ATOM 1585 C C . ILE B 1 18 ? -20.172 14.992 12.57 1 96.69 18 ILE B C 1
ATOM 1587 O O . ILE B 1 18 ? -19.938 14.953 11.352 1 96.69 18 ILE B O 1
ATOM 1591 N N . HIS B 1 19 ? -20.391 13.977 13.297 1 96 19 HIS B N 1
ATOM 1592 C CA . HIS B 1 19 ? -20.359 12.633 12.719 1 96 19 HIS B CA 1
ATOM 1593 C C . HIS B 1 19 ? -21.359 12.5 11.586 1 96 19 HIS B C 1
ATOM 1595 O O . HIS B 1 19 ? -21.031 12.008 10.508 1 96 19 HIS B O 1
ATOM 1601 N N . THR B 1 20 ? -22.562 12.953 11.828 1 96.31 20 THR B N 1
ATOM 1602 C CA . THR B 1 20 ? -23.641 12.852 10.852 1 96.31 20 THR B CA 1
ATOM 1603 C C . THR B 1 20 ? -23.328 13.688 9.609 1 96.31 20 THR B C 1
ATOM 1605 O O . THR B 1 20 ? -23.469 13.211 8.484 1 96.31 20 THR B O 1
ATOM 1608 N N . ALA B 1 21 ? -22.906 14.867 9.812 1 97.12 21 ALA B N 1
ATOM 1609 C CA . ALA B 1 21 ? -22.531 15.75 8.711 1 97.12 21 ALA B CA 1
ATOM 1610 C C . ALA B 1 21 ? -21.406 15.141 7.883 1 97.12 21 ALA B C 1
ATOM 1612 O O . ALA B 1 21 ? -21.469 15.125 6.648 1 97.12 21 ALA B O 1
ATOM 1613 N N . ALA B 1 22 ? -20.406 14.688 8.562 1 96.88 22 ALA B N 1
ATOM 1614 C CA . ALA B 1 22 ? -19.25 14.086 7.895 1 96.88 22 ALA B CA 1
ATOM 1615 C C . ALA B 1 22 ? -19.672 12.867 7.07 1 96.88 22 ALA B C 1
ATOM 1617 O O . ALA B 1 22 ? -19.281 12.734 5.906 1 96.88 22 ALA B O 1
ATOM 1618 N N . ALA B 1 23 ? -20.469 12.008 7.641 1 95 23 ALA B N 1
ATOM 1619 C CA . ALA B 1 23 ? -20.922 10.805 6.945 1 95 23 ALA B CA 1
ATOM 1620 C C . ALA B 1 23 ? -21.641 11.164 5.645 1 95 23 ALA B C 1
ATOM 1622 O O . ALA B 1 23 ? -21.391 10.555 4.605 1 95 23 ALA B O 1
ATOM 1623 N N . ARG B 1 24 ? -22.375 12.125 5.73 1 95.88 24 ARG B N 1
ATOM 1624 C CA . ARG B 1 24 ? -23.125 12.562 4.555 1 95.88 24 ARG B CA 1
ATOM 1625 C C . ARG B 1 24 ? -22.203 13.156 3.502 1 95.88 24 ARG B C 1
ATOM 1627 O O . ARG B 1 24 ? -22.266 12.781 2.33 1 95.88 24 ARG B O 1
ATOM 1634 N N . LEU B 1 25 ? -21.422 14.023 3.934 1 96.69 25 LEU B N 1
ATOM 1635 C CA . LEU B 1 25 ? -20.547 14.727 3.002 1 96.69 25 LEU B CA 1
ATOM 1636 C C . LEU B 1 25 ? -19.547 13.766 2.359 1 96.69 25 LEU B C 1
ATOM 1638 O O . LEU B 1 25 ? -19.312 13.82 1.15 1 96.69 25 LEU B O 1
ATOM 1642 N N . PHE B 1 26 ? -18.984 12.891 3.125 1 95.06 26 PHE B N 1
ATOM 1643 C CA . PHE B 1 26 ? -18.062 11.898 2.576 1 95.06 26 PHE B CA 1
ATOM 1644 C C . PHE B 1 26 ? -18.781 10.977 1.604 1 95.06 26 PHE B C 1
ATOM 1646 O O . PHE B 1 26 ? -18.219 10.594 0.572 1 95.06 26 PHE B O 1
ATOM 1653 N N . ARG B 1 27 ? -19.922 10.586 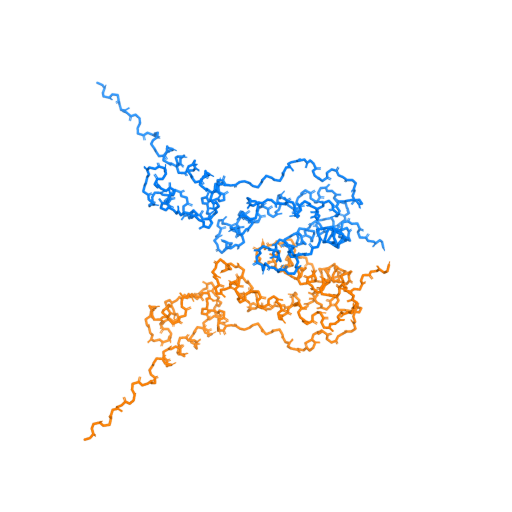1.976 1 91.94 27 ARG B N 1
ATOM 1654 C CA . ARG B 1 27 ? -20.703 9.703 1.107 1 91.94 27 ARG B CA 1
ATOM 1655 C C . ARG B 1 27 ? -21.031 10.391 -0.215 1 91.94 27 ARG B C 1
ATOM 1657 O O . ARG B 1 27 ? -20.891 9.789 -1.282 1 91.94 27 ARG B O 1
ATOM 1664 N N . ASP B 1 28 ? -21.344 11.664 -0.121 1 93.38 28 ASP B N 1
ATOM 1665 C CA . ASP B 1 28 ? -21.859 12.391 -1.279 1 93.38 28 ASP B CA 1
ATOM 1666 C C . ASP B 1 28 ? -20.719 12.93 -2.143 1 93.38 28 ASP B C 1
ATOM 1668 O O . ASP B 1 28 ? -20.812 12.922 -3.371 1 93.38 28 ASP B O 1
ATOM 1672 N N . GLN B 1 29 ? -19.672 13.406 -1.512 1 93.38 29 GLN B N 1
ATOM 1673 C CA . GLN B 1 29 ? -18.672 14.172 -2.238 1 93.38 29 GLN B CA 1
ATOM 1674 C C . GLN B 1 29 ? -17.328 13.445 -2.242 1 93.38 29 GLN B C 1
ATOM 1676 O O . GLN B 1 29 ? -16.422 13.812 -2.994 1 93.38 29 GLN B O 1
ATOM 1681 N N . GLY B 1 30 ? -17.281 12.469 -1.454 1 91.12 30 GLY B N 1
ATOM 1682 C CA . GLY B 1 30 ? -16 11.781 -1.3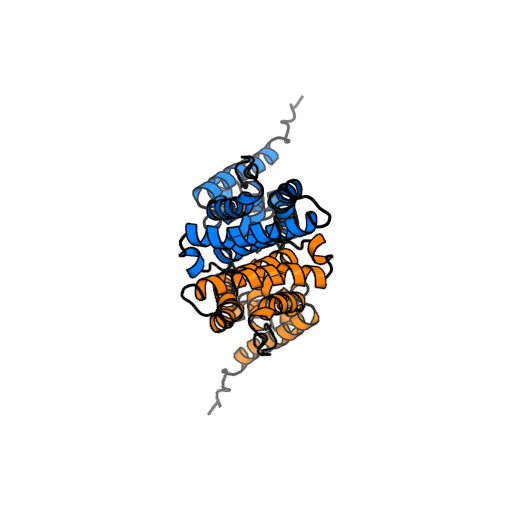46 1 91.12 30 GLY B CA 1
ATOM 1683 C C . GLY B 1 30 ? -15.031 12.469 -0.399 1 91.12 30 GLY B C 1
ATOM 1684 O O . GLY B 1 30 ? -15.297 13.57 0.075 1 91.12 30 GLY B O 1
ATOM 1685 N N . PHE B 1 31 ? -14 11.883 -0.086 1 90.56 31 PHE B N 1
ATOM 1686 C CA . PHE B 1 31 ? -13.008 12.32 0.887 1 90.56 31 PHE B CA 1
ATOM 1687 C C . PHE B 1 31 ? -12.289 13.57 0.399 1 90.56 31 PHE B C 1
ATOM 1689 O O . PHE B 1 31 ? -12.141 14.539 1.148 1 90.56 31 PHE B O 1
ATOM 1696 N N . ALA B 1 32 ? -11.805 13.531 -0.867 1 85.56 32 ALA B N 1
ATOM 1697 C CA . ALA B 1 32 ? -10.938 14.578 -1.399 1 85.56 32 ALA B CA 1
ATOM 1698 C C . ALA B 1 32 ? -11.664 15.914 -1.46 1 85.56 32 ALA B C 1
ATOM 1700 O O . ALA B 1 32 ? -11.086 16.969 -1.16 1 85.56 32 ALA B O 1
ATOM 1701 N N . ARG B 1 33 ? -12.922 15.922 -1.645 1 91.38 33 ARG B N 1
ATOM 1702 C CA . ARG B 1 33 ? -13.68 17.156 -1.866 1 91.38 33 ARG B CA 1
ATOM 1703 C C . ARG B 1 33 ? -14.312 17.641 -0.569 1 91.38 33 ARG B C 1
ATOM 1705 O O . ARG B 1 33 ? -14.875 18.75 -0.526 1 91.38 33 ARG B O 1
ATOM 1712 N N . THR B 1 34 ? -14.25 16.797 0.379 1 95.62 34 THR B N 1
ATOM 1713 C CA . THR B 1 34 ? -14.812 17.172 1.672 1 95.62 34 THR B CA 1
ATOM 1714 C C . THR B 1 34 ? -13.734 17.781 2.572 1 95.62 34 THR B C 1
ATOM 1716 O O . THR B 1 34 ? -12.656 17.203 2.723 1 95.62 34 THR B O 1
ATOM 1719 N N . THR B 1 35 ? -14.055 18.984 3.152 1 96.44 35 THR B N 1
ATOM 1720 C CA . THR B 1 35 ? -13.094 19.625 4.039 1 96.44 35 THR B CA 1
ATOM 1721 C C . THR B 1 35 ? -13.648 19.719 5.461 1 96.44 35 THR B C 1
ATOM 1723 O O . THR B 1 35 ? -14.859 19.609 5.672 1 96.44 35 THR B O 1
ATOM 1726 N N . VAL B 1 36 ? -12.688 19.891 6.355 1 96.94 36 VAL B N 1
ATOM 1727 C CA . VAL B 1 36 ? -13.062 20.062 7.754 1 96.94 36 VAL B CA 1
ATOM 1728 C C . VAL B 1 36 ? -13.969 21.297 7.887 1 96.94 36 VAL B C 1
ATOM 1730 O O . VAL B 1 36 ? -14.953 21.266 8.633 1 96.94 36 VAL B O 1
ATOM 1733 N N . ARG B 1 37 ? -13.742 22.328 7.188 1 97.62 37 ARG B N 1
ATOM 1734 C CA . ARG B 1 37 ? -14.539 23.547 7.234 1 97.62 37 ARG B CA 1
ATOM 1735 C C . ARG B 1 37 ? -15.969 23.281 6.77 1 97.62 37 ARG B C 1
ATOM 1737 O O . ARG B 1 37 ? -16.922 23.766 7.375 1 97.62 37 ARG B O 1
ATOM 1744 N N . ARG B 1 38 ? -16.062 22.516 5.707 1 97.38 38 ARG B N 1
ATOM 1745 C CA . ARG B 1 38 ? -17.391 22.203 5.176 1 97.38 38 ARG B CA 1
ATOM 1746 C C . ARG B 1 38 ? -18.172 21.328 6.145 1 97.38 38 ARG B C 1
ATOM 1748 O O . ARG B 1 38 ? -19.391 21.516 6.312 1 97.38 38 ARG B O 1
ATOM 1755 N N . ILE B 1 39 ? -17.484 20.375 6.742 1 97.81 39 ILE B N 1
ATOM 1756 C CA . ILE B 1 39 ? -18.125 19.516 7.719 1 97.81 39 ILE B CA 1
ATOM 1757 C C . ILE B 1 39 ? -18.625 20.344 8.906 1 97.81 39 ILE B C 1
ATOM 1759 O O . ILE B 1 39 ? -19.75 20.172 9.352 1 97.81 39 ILE B O 1
ATOM 1763 N N . ALA B 1 40 ? -17.781 21.188 9.367 1 97.88 40 ALA B N 1
ATOM 1764 C CA . ALA B 1 40 ? -18.125 22.047 10.492 1 97.88 40 ALA B CA 1
ATOM 1765 C C . ALA B 1 40 ? -19.344 22.906 10.164 1 97.88 40 ALA B C 1
ATOM 1767 O O . ALA B 1 40 ? -20.266 23.031 10.969 1 97.88 40 ALA B O 1
ATOM 1768 N N . ALA B 1 41 ? -19.297 23.469 8.984 1 97.69 41 ALA B N 1
ATOM 1769 C CA . ALA B 1 41 ? -20.406 24.312 8.547 1 97.69 41 ALA B CA 1
ATOM 1770 C C . ALA B 1 41 ? -21.719 23.516 8.508 1 97.69 41 ALA B C 1
ATOM 1772 O O . ALA B 1 41 ? -22.75 24 8.992 1 97.69 41 ALA B O 1
ATOM 1773 N N . ASP B 1 42 ? -21.672 22.375 8.008 1 96.69 42 ASP B N 1
ATOM 1774 C CA . ASP B 1 42 ? -22.859 21.531 7.895 1 96.69 42 ASP B CA 1
ATOM 1775 C C . ASP B 1 42 ? -23.359 21.094 9.266 1 96.69 42 ASP B C 1
ATOM 1777 O O . ASP B 1 42 ? -24.562 20.922 9.477 1 96.69 42 ASP B O 1
ATOM 1781 N N . ALA B 1 43 ? -22.484 20.906 10.156 1 96.69 43 ALA B N 1
ATOM 1782 C CA . ALA B 1 43 ? -22.812 20.469 11.508 1 96.69 43 ALA B CA 1
ATOM 1783 C C . ALA B 1 43 ? -23.188 21.641 12.398 1 96.69 43 ALA B C 1
ATOM 1785 O O . ALA B 1 43 ? -23.625 21.453 13.539 1 96.69 43 ALA B O 1
ATOM 1786 N N . GLY B 1 44 ? -22.938 22.812 11.914 1 96.19 44 GLY B N 1
ATOM 1787 C CA . GLY B 1 44 ? -23.234 23.984 12.703 1 96.19 44 GLY B CA 1
ATOM 1788 C C . GLY B 1 44 ? -22.25 24.219 13.836 1 96.19 44 GLY B C 1
ATOM 1789 O O . GLY B 1 44 ? -22.656 24.562 14.945 1 96.19 44 GLY B O 1
ATOM 1790 N N . THR B 1 45 ? -21.047 23.922 13.586 1 96.31 45 THR B N 1
ATOM 1791 C CA . THR B 1 45 ? -20.031 24.047 14.625 1 96.31 45 THR B CA 1
ATOM 1792 C C . THR B 1 45 ? -18.766 24.672 14.07 1 96.31 45 THR B C 1
ATOM 1794 O O . THR B 1 45 ? -18.75 25.188 12.953 1 96.31 45 THR B O 1
ATOM 1797 N N . ASP B 1 46 ? -17.75 24.781 14.93 1 95.81 46 ASP B N 1
ATOM 1798 C CA . ASP B 1 46 ? -16.453 25.328 14.562 1 95.81 46 ASP B CA 1
ATOM 1799 C C . ASP B 1 46 ? -15.5 24.234 14.094 1 95.81 46 ASP B C 1
ATOM 1801 O O . ASP B 1 46 ? -15.461 23.141 14.68 1 95.81 46 ASP B O 1
ATOM 1805 N N . PRO B 1 47 ? -14.719 24.562 13.055 1 96.62 47 PRO B N 1
ATOM 1806 C CA . PRO B 1 47 ? -13.727 23.578 12.594 1 96.62 47 PRO B CA 1
ATOM 1807 C C . PRO B 1 47 ? -12.812 23.094 13.719 1 96.62 47 PRO B C 1
ATOM 1809 O O . PRO B 1 47 ? -12.383 21.938 13.719 1 96.62 47 PRO B O 1
ATOM 1812 N N . ALA B 1 48 ? -12.586 23.922 14.648 1 95.94 48 ALA B N 1
ATOM 1813 C CA . ALA B 1 48 ? -11.719 23.547 15.766 1 95.94 48 ALA B CA 1
ATOM 1814 C C . ALA B 1 48 ? -12.344 22.438 16.594 1 95.94 48 ALA B C 1
ATOM 1816 O O . ALA B 1 48 ? -11.633 21.562 17.109 1 95.94 48 ALA B O 1
ATOM 1817 N N . LEU B 1 49 ? -13.57 22.422 16.672 1 95.56 49 LEU B N 1
ATOM 1818 C CA . LEU B 1 49 ? -14.273 21.406 17.453 1 95.56 49 LEU B CA 1
ATOM 1819 C C . LEU B 1 49 ? -14.266 20.062 16.719 1 95.56 49 LEU B C 1
ATOM 1821 O O . LEU B 1 49 ? -14.227 19.016 17.344 1 95.56 49 LEU B O 1
ATOM 1825 N N . VAL B 1 50 ? -14.289 20.156 15.367 1 96.56 50 VAL B N 1
ATOM 1826 C CA . VAL B 1 50 ? -14.188 18.938 14.578 1 96.56 50 VAL B CA 1
ATOM 1827 C C . VAL B 1 50 ? -12.867 18.234 14.875 1 96.56 50 VAL B C 1
ATOM 1829 O O . VAL B 1 50 ? -12.836 17.031 15.148 1 96.56 50 VAL B O 1
ATOM 1832 N N . ILE B 1 51 ? -11.836 19.031 14.922 1 95.44 51 ILE B N 1
ATOM 1833 C CA . ILE B 1 51 ? -10.5 18.484 15.148 1 95.44 51 ILE B CA 1
ATOM 1834 C C . ILE B 1 51 ? -10.367 18.016 16.594 1 95.44 51 ILE B C 1
ATOM 1836 O O . ILE B 1 51 ? -9.75 16.984 16.859 1 95.44 51 ILE B O 1
ATOM 1840 N N . ARG B 1 52 ? -10.945 18.766 17.484 1 95.56 52 ARG B N 1
ATOM 1841 C CA . ARG B 1 52 ? -10.891 18.406 18.891 1 95.56 52 ARG B CA 1
ATOM 1842 C C . ARG B 1 52 ? -11.57 17.047 19.125 1 95.56 52 ARG B C 1
ATOM 1844 O O . ARG B 1 52 ? -11.055 16.219 19.875 1 95.56 52 ARG B O 1
ATOM 1851 N N . HIS B 1 53 ? -12.648 16.828 18.469 1 95.12 53 HIS B N 1
ATOM 1852 C CA . HIS B 1 53 ? -13.438 15.625 18.719 1 95.12 53 HIS B CA 1
ATOM 1853 C C . HIS B 1 53 ? -12.875 14.43 17.953 1 95.12 53 HIS B C 1
ATOM 1855 O O . HIS B 1 53 ? -12.906 13.305 18.438 1 95.12 53 HIS B O 1
ATOM 1861 N N . PHE B 1 54 ? -12.336 14.727 16.781 1 95.25 54 PHE B N 1
ATOM 1862 C CA . PHE B 1 54 ? -12.039 13.586 15.922 1 95.25 54 PHE B CA 1
ATOM 1863 C C . PHE B 1 54 ? -10.562 13.57 15.539 1 95.25 54 PHE B C 1
ATOM 1865 O O . PHE B 1 54 ? -10.086 12.617 14.906 1 95.25 54 PHE B O 1
ATOM 1872 N N . LYS B 1 55 ? -9.836 14.562 15.891 1 93.5 55 LYS B N 1
ATOM 1873 C CA . LYS B 1 55 ? -8.383 14.641 15.828 1 93.5 55 LYS B CA 1
ATOM 1874 C C . LYS B 1 55 ? -7.91 14.977 14.414 1 93.5 55 LYS B C 1
ATOM 1876 O O . LYS B 1 55 ? -7.074 15.867 14.227 1 93.5 55 LYS B O 1
ATOM 1881 N N . SER B 1 56 ? -8.484 14.32 13.383 1 92.75 56 SER B N 1
ATOM 1882 C CA . SER B 1 56 ? -8.109 14.602 12 1 92.75 56 SER B CA 1
ATOM 1883 C C . SER B 1 56 ? -9.242 14.258 11.039 1 92.75 56 SER B C 1
ATOM 1885 O O . SER B 1 56 ? -10.156 13.508 11.398 1 92.75 56 SER B O 1
ATOM 1887 N N . LYS B 1 57 ? -9.133 14.766 9.859 1 93.12 57 LYS B N 1
ATOM 1888 C CA . LYS B 1 57 ? -10.109 14.438 8.82 1 93.12 57 LYS B CA 1
ATOM 1889 C C . LYS B 1 57 ? -10.094 12.945 8.5 1 93.12 57 LYS B C 1
ATOM 1891 O O . LYS B 1 57 ? -11.141 12.344 8.273 1 93.12 57 LYS B O 1
ATOM 1896 N N . GLU B 1 58 ? -8.922 12.383 8.484 1 92.12 58 GLU B N 1
ATOM 1897 C CA . GLU B 1 58 ? -8.766 10.961 8.18 1 92.12 58 GLU B CA 1
ATOM 1898 C C . GLU B 1 58 ? -9.461 10.094 9.234 1 92.12 58 GLU B C 1
ATOM 1900 O O . GLU B 1 58 ? -10.195 9.164 8.891 1 92.12 58 GLU B O 1
ATOM 1905 N N . LEU B 1 59 ? -9.227 10.422 10.438 1 93.5 59 LEU B N 1
ATOM 1906 C CA . LEU B 1 59 ? -9.844 9.648 11.508 1 93.5 59 LEU B CA 1
ATOM 1907 C C . LEU B 1 59 ? -11.359 9.82 11.508 1 93.5 59 LEU B C 1
ATOM 1909 O O . LEU B 1 59 ? -12.094 8.859 11.734 1 93.5 59 LEU B O 1
ATOM 1913 N N . LEU B 1 60 ? -11.766 11.086 11.281 1 95.19 60 LEU B N 1
ATOM 1914 C CA . LEU B 1 60 ? -13.203 11.32 11.156 1 95.19 60 LEU B CA 1
ATOM 1915 C C . LEU B 1 60 ? -13.797 10.508 10.016 1 95.19 60 LEU B C 1
ATOM 1917 O O . LEU B 1 60 ? -14.844 9.883 10.172 1 95.19 60 LEU B O 1
ATOM 1921 N N . PHE B 1 61 ? -13.188 10.469 8.922 1 94.75 61 PHE B N 1
ATOM 1922 C CA . PHE B 1 61 ? -13.609 9.695 7.762 1 94.75 61 PHE B CA 1
ATOM 1923 C C . PHE B 1 61 ? -13.711 8.211 8.109 1 94.75 61 PHE B C 1
ATOM 1925 O O . PHE B 1 61 ? -14.727 7.574 7.828 1 94.75 61 PHE B O 1
ATOM 1932 N N . LEU B 1 62 ? -12.672 7.645 8.734 1 92.94 62 LEU B N 1
ATOM 1933 C CA . LEU B 1 62 ? -12.602 6.223 9.055 1 92.94 62 LEU B CA 1
ATOM 1934 C C . LEU B 1 62 ? -13.633 5.852 10.117 1 92.94 62 LEU B C 1
ATOM 1936 O O . LEU B 1 62 ? -14.039 4.691 10.211 1 92.94 62 LEU B O 1
ATOM 1940 N N . GLU B 1 63 ? -14.07 6.797 10.859 1 91.94 63 GLU B N 1
ATOM 1941 C CA . GLU B 1 63 ? -15.109 6.551 11.852 1 91.94 63 GLU B CA 1
ATOM 1942 C C . GLU B 1 63 ? -16.5 6.59 11.219 1 91.94 63 GLU B C 1
ATOM 1944 O O . GLU B 1 63 ? -17.438 5.98 11.742 1 91.94 63 GLU B O 1
ATOM 1949 N N . THR B 1 64 ? -16.609 7.316 10.141 1 92.62 64 THR B N 1
ATOM 1950 C CA . THR B 1 64 ? -17.938 7.555 9.57 1 92.62 64 THR B CA 1
ATOM 1951 C C . THR B 1 64 ? -18.188 6.613 8.406 1 92.62 64 THR B C 1
ATOM 1953 O O . THR B 1 64 ? -19.344 6.281 8.109 1 92.62 64 THR B O 1
ATOM 1956 N N . MET B 1 65 ? -17.141 6.23 7.738 1 89.12 65 MET B N 1
ATOM 1957 C CA . MET B 1 65 ? -17.281 5.359 6.574 1 89.12 65 MET B CA 1
ATOM 1958 C C . MET B 1 65 ? -16.953 3.912 6.934 1 89.12 65 MET B C 1
ATOM 1960 O O . MET B 1 65 ? -16.031 3.652 7.715 1 89.12 65 MET B O 1
ATOM 1964 N N . HIS B 1 66 ? -17.75 2.975 6.473 1 79.62 66 HIS B N 1
ATOM 1965 C CA . HIS B 1 66 ? -17.562 1.562 6.789 1 79.62 66 HIS B CA 1
ATOM 1966 C C . HIS B 1 66 ? -17.391 0.731 5.52 1 79.62 66 HIS B C 1
ATOM 1968 O O . HIS B 1 66 ? -17.984 1.042 4.484 1 79.62 66 HIS B O 1
ATOM 1974 N N . LEU B 1 67 ? -16.438 -0.14 5.668 1 72.5 67 LEU B N 1
ATOM 1975 C CA . LEU B 1 67 ? -16.266 -1.12 4.602 1 72.5 67 LEU B CA 1
ATOM 1976 C C . LEU B 1 67 ? -17.438 -2.105 4.586 1 72.5 67 LEU B C 1
ATOM 1978 O O . LEU B 1 67 ? -17.781 -2.674 5.621 1 72.5 67 LEU B O 1
ATOM 1982 N N . THR B 1 68 ? -18.328 -1.948 3.65 1 60.88 68 THR B N 1
ATOM 1983 C CA . THR B 1 68 ? -19.375 -2.959 3.529 1 60.88 68 THR B CA 1
ATOM 1984 C C . THR B 1 68 ? -18.922 -4.105 2.633 1 60.88 68 THR B C 1
ATOM 1986 O O . THR B 1 68 ? -18.859 -3.959 1.411 1 60.88 68 THR B O 1
ATOM 1989 N N . ILE B 1 69 ? -18.094 -4.859 3.102 1 57.59 69 ILE B N 1
ATOM 1990 C CA . ILE B 1 69 ? -17.875 -6.078 2.332 1 57.59 69 ILE B CA 1
ATOM 1991 C C . ILE B 1 69 ? -19.047 -7.039 2.549 1 57.59 69 ILE B C 1
ATOM 1993 O O . ILE B 1 69 ? -19.375 -7.375 3.688 1 57.59 69 ILE B O 1
ATOM 1997 N N . ASP B 1 70 ? -20.156 -6.773 1.743 1 51.94 70 ASP B N 1
ATOM 1998 C CA . ASP B 1 70 ? -21.328 -7.625 1.913 1 51.94 70 ASP B CA 1
ATOM 1999 C C . ASP B 1 70 ? -20.953 -8.969 2.523 1 51.94 70 ASP B C 1
ATOM 2001 O O . ASP B 1 70 ? -20 -9.617 2.07 1 51.94 70 ASP B O 1
ATOM 2005 N N . ASP B 1 71 ? -21.266 -9.047 3.783 1 48.88 71 ASP B N 1
ATOM 2006 C CA . ASP B 1 71 ? -21.172 -10.25 4.602 1 48.88 71 ASP B CA 1
ATOM 2007 C C . ASP B 1 71 ? -21.578 -11.484 3.807 1 48.88 71 ASP B C 1
ATOM 2009 O O . ASP B 1 71 ? -21.828 -12.547 4.383 1 48.88 71 ASP B O 1
ATOM 2013 N N . GLU B 1 72 ? -22.078 -11.312 2.588 1 51.09 72 GLU B N 1
ATOM 2014 C CA . GLU B 1 72 ? -22.344 -12.672 2.117 1 51.09 72 GLU B CA 1
ATOM 2015 C C . GLU B 1 72 ? -21.188 -13.602 2.436 1 51.09 72 GLU B C 1
ATOM 2017 O O . GLU B 1 72 ? -20.016 -13.188 2.408 1 51.09 72 GLU B O 1
ATOM 2022 N N . PRO B 1 73 ? -21.438 -14.656 3.104 1 55.25 73 PRO B N 1
ATOM 2023 C CA . PRO B 1 73 ? -20.344 -15.617 3.234 1 55.25 73 PRO B CA 1
ATOM 2024 C C . PRO B 1 73 ? -19.453 -15.648 2.004 1 55.25 73 PRO B C 1
ATOM 2026 O O . PRO B 1 73 ? -19.672 -16.453 1.094 1 55.25 73 PRO B O 1
ATOM 2029 N N . LEU B 1 74 ? -19.188 -14.508 1.406 1 54.97 74 LEU B N 1
ATOM 2030 C CA . LEU B 1 74 ? -18.375 -14.398 0.206 1 54.97 74 LEU B CA 1
ATOM 2031 C C . LEU B 1 74 ? -17.438 -15.602 0.069 1 54.97 74 LEU B C 1
ATOM 2033 O O . LEU B 1 74 ? -17.188 -16.078 -1.042 1 54.97 74 LEU B O 1
ATOM 2037 N N . LEU B 1 75 ? -17.203 -16.125 1.299 1 67.38 75 LEU B N 1
ATOM 2038 C CA . LEU B 1 75 ? -16.219 -17.203 1.323 1 67.38 75 LEU B CA 1
ATOM 2039 C C . LEU B 1 75 ? -16.906 -18.562 1.34 1 67.38 75 LEU B C 1
ATOM 2041 O O . LEU B 1 75 ? -16.25 -19.594 1.483 1 67.38 75 LEU B O 1
ATOM 2045 N N . ASP B 1 76 ? -18.312 -18.312 1.017 1 78.88 76 ASP B N 1
ATOM 2046 C CA . ASP B 1 76 ? -18.984 -19.609 1.039 1 78.88 76 ASP B CA 1
ATOM 2047 C C . ASP B 1 76 ? -19 -20.25 -0.35 1 78.88 76 ASP B C 1
ATOM 2049 O O . ASP B 1 76 ? -20.062 -20.438 -0.94 1 78.88 76 ASP B O 1
ATOM 2053 N N . VAL B 1 77 ? -17.984 -20.531 -0.929 1 88.44 77 VAL B N 1
ATOM 2054 C CA . VAL B 1 77 ? -17.734 -21.219 -2.189 1 88.44 77 VAL B CA 1
ATOM 2055 C C . VAL B 1 77 ? -16.719 -22.328 -1.977 1 88.44 77 VAL B C 1
ATOM 2057 O O . VAL B 1 77 ? -15.969 -22.312 -0.995 1 88.44 77 VAL B O 1
ATOM 2060 N N . PRO B 1 78 ? -16.859 -23.344 -2.877 1 91.75 78 PRO B N 1
ATOM 2061 C CA . PRO B 1 78 ? -15.82 -24.375 -2.775 1 91.75 78 PRO B CA 1
ATOM 2062 C C . PRO B 1 78 ? -14.414 -23.781 -2.869 1 91.75 78 PRO B C 1
ATOM 2064 O O . PRO B 1 78 ? -14.195 -22.797 -3.578 1 91.75 78 PRO B O 1
ATOM 2067 N N . LEU B 1 79 ? -13.523 -24.375 -2.135 1 91.19 79 LEU B N 1
ATOM 2068 C CA . LEU B 1 79 ? -12.156 -23.875 -2.045 1 91.19 79 LEU B CA 1
ATOM 2069 C C . LEU B 1 79 ? -11.539 -23.734 -3.432 1 91.19 79 LEU B C 1
ATOM 2071 O O . LEU B 1 79 ? -10.75 -22.812 -3.676 1 91.19 79 LEU B O 1
ATOM 2075 N N . GLU B 1 80 ? -11.93 -24.562 -4.371 1 91.31 80 GLU B N 1
ATOM 2076 C CA . GLU B 1 80 ? -11.375 -24.594 -5.719 1 91.31 80 GLU B CA 1
ATOM 2077 C C . GLU B 1 80 ? -11.812 -23.375 -6.527 1 91.31 80 GLU B C 1
ATOM 2079 O O . GLU B 1 80 ? -11.234 -23.078 -7.574 1 91.31 80 GLU B O 1
ATOM 2084 N N . GLU B 1 81 ? -12.844 -22.672 -6.035 1 93 81 GLU B N 1
ATOM 2085 C CA . GLU B 1 81 ? -13.367 -21.5 -6.738 1 93 81 GLU B CA 1
ATOM 2086 C C . GLU B 1 81 ? -13.062 -20.219 -5.977 1 93 81 GLU B C 1
ATOM 2088 O O . GLU B 1 81 ? -13.344 -19.125 -6.465 1 93 81 GLU B O 1
ATOM 2093 N N . LEU B 1 82 ? -12.469 -20.359 -4.848 1 93.06 82 LEU B N 1
ATOM 2094 C CA . LEU B 1 82 ? -12.312 -19.234 -3.928 1 93.06 82 LEU B CA 1
ATOM 2095 C C . LEU B 1 82 ? -11.352 -18.203 -4.5 1 93.06 82 LEU B C 1
ATOM 2097 O O . LEU B 1 82 ? -11.547 -17 -4.297 1 93.06 82 LEU B O 1
ATOM 2101 N N . GLY B 1 83 ? -10.32 -18.672 -5.207 1 93.88 83 GLY B N 1
ATOM 2102 C CA . GLY B 1 83 ? -9.359 -17.734 -5.789 1 93.88 83 GLY B CA 1
ATOM 2103 C C . GLY B 1 83 ? -9.992 -16.75 -6.75 1 93.88 83 GLY B C 1
ATOM 2104 O O . GLY B 1 83 ? -9.805 -15.539 -6.617 1 93.88 83 GLY B O 1
ATOM 2105 N N . GLU B 1 84 ? -10.766 -17.281 -7.652 1 94.12 84 GLU B N 1
ATOM 2106 C CA . GLU B 1 84 ? -11.445 -16.422 -8.625 1 94.12 84 GLU B CA 1
ATOM 2107 C C . GLU B 1 84 ? -12.461 -15.508 -7.945 1 94.12 84 GLU B C 1
ATOM 2109 O O . GLU B 1 84 ? -12.602 -14.344 -8.32 1 94.12 84 GLU B O 1
ATOM 2114 N N . ARG B 1 85 ? -13.141 -16.031 -7.008 1 92.62 85 ARG B N 1
ATOM 2115 C CA . ARG B 1 85 ? -14.141 -15.25 -6.289 1 92.62 85 ARG B CA 1
ATOM 2116 C C . ARG B 1 85 ? -13.492 -14.086 -5.547 1 92.62 85 ARG B C 1
ATOM 2118 O O . ARG B 1 85 ? -14.031 -12.984 -5.523 1 92.62 85 ARG B O 1
ATOM 2125 N N . LEU B 1 86 ? -12.391 -14.336 -4.926 1 93.25 86 LEU B N 1
ATOM 2126 C CA . LEU B 1 86 ? -11.672 -13.281 -4.215 1 93.25 86 LEU B CA 1
ATOM 2127 C C . LEU B 1 86 ? -11.242 -12.172 -5.176 1 93.25 86 LEU B C 1
ATOM 2129 O O . LEU B 1 86 ? -11.414 -10.992 -4.879 1 93.25 86 LEU B O 1
ATOM 2133 N N . ALA B 1 87 ? -10.703 -12.578 -6.328 1 94.88 87 ALA B N 1
ATOM 2134 C CA . ALA B 1 87 ? -10.305 -11.594 -7.332 1 94.88 87 ALA B CA 1
ATOM 2135 C C . ALA B 1 87 ? -11.508 -10.766 -7.793 1 94.88 87 ALA B C 1
ATOM 2137 O O . ALA B 1 87 ? -11.406 -9.547 -7.922 1 94.88 87 ALA B O 1
ATOM 2138 N N . GLN B 1 88 ? -12.609 -11.422 -7.98 1 93.31 88 GLN B N 1
ATOM 2139 C CA . GLN B 1 88 ? -13.836 -10.742 -8.398 1 93.31 88 GLN B CA 1
ATOM 2140 C C . GLN B 1 88 ? -14.297 -9.742 -7.34 1 93.31 88 GLN B C 1
ATOM 2142 O O . GLN B 1 88 ? -14.672 -8.617 -7.668 1 93.31 88 GLN B O 1
ATOM 2147 N N . LEU B 1 89 ? -14.258 -10.125 -6.168 1 90.81 89 LEU B N 1
ATOM 2148 C CA . LEU B 1 89 ? -14.688 -9.273 -5.066 1 90.81 89 LEU B CA 1
ATOM 2149 C C . LEU B 1 89 ? -13.828 -8.023 -4.98 1 90.81 89 LEU B C 1
ATOM 2151 O O . LEU B 1 89 ? -14.344 -6.918 -4.773 1 90.81 89 LEU B O 1
ATOM 2155 N N . LEU B 1 90 ? -12.57 -8.195 -5.133 1 93 90 LEU B N 1
ATOM 2156 C CA . LEU B 1 90 ? -11.664 -7.055 -5.066 1 93 90 LEU B CA 1
ATOM 2157 C C . LEU B 1 90 ? -11.969 -6.055 -6.176 1 93 90 LEU B C 1
ATO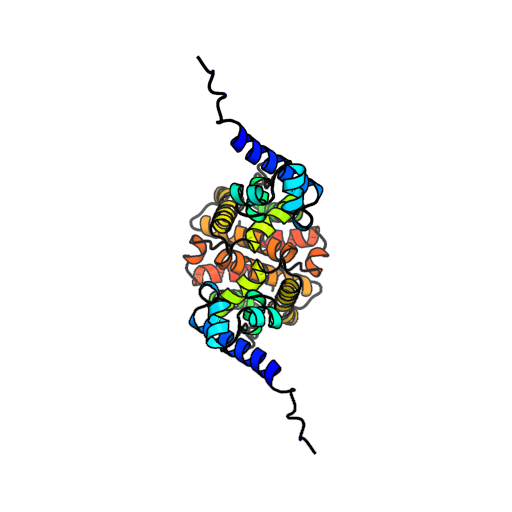M 2159 O O . LEU B 1 90 ? -11.945 -4.84 -5.945 1 93 90 LEU B O 1
ATOM 2163 N N . LEU B 1 91 ? -12.281 -6.566 -7.344 1 93.44 91 LEU B N 1
ATOM 2164 C CA . LEU B 1 91 ? -12.531 -5.695 -8.484 1 93.44 91 LEU B CA 1
ATOM 2165 C C . LEU B 1 91 ? -13.906 -5.047 -8.383 1 93.44 91 LEU B C 1
ATOM 2167 O O . LEU B 1 91 ? -14.188 -4.062 -9.062 1 93.44 91 LEU B O 1
ATOM 2171 N N . GLU B 1 92 ? -14.727 -5.574 -7.512 1 90.25 92 GLU B N 1
ATOM 2172 C CA . GLU B 1 92 ? -16.094 -5.066 -7.359 1 90.25 92 GLU B CA 1
ATOM 2173 C C . GLU B 1 92 ? -16.172 -4.055 -6.219 1 90.25 92 GLU B C 1
ATOM 2175 O O . GLU B 1 92 ? -17.219 -3.432 -6.012 1 90.25 92 GLU B O 1
ATOM 2180 N N . LEU B 1 93 ? -15.102 -3.967 -5.465 1 89.62 93 LEU B N 1
ATOM 2181 C CA . LEU B 1 93 ? -15.117 -2.986 -4.383 1 89.62 93 LEU B CA 1
ATOM 2182 C C . LEU B 1 93 ? -15.484 -1.604 -4.906 1 89.62 93 LEU B C 1
ATOM 2184 O O . LEU B 1 93 ? -15.047 -1.206 -5.988 1 89.62 93 LEU B O 1
ATOM 2188 N N . ASP B 1 94 ? -16.266 -0.872 -4.125 1 87.31 94 ASP B N 1
ATOM 2189 C CA . ASP B 1 94 ? -16.812 0.393 -4.602 1 87.31 94 ASP B CA 1
ATOM 2190 C C . ASP B 1 94 ? -15.938 1.569 -4.176 1 87.31 94 ASP B C 1
ATOM 2192 O O . ASP B 1 94 ? -14.836 1.375 -3.654 1 87.31 94 ASP B O 1
ATOM 2196 N N . GLY B 1 95 ? -16.469 2.754 -4.438 1 88.75 95 GLY B N 1
ATOM 2197 C CA . GLY B 1 95 ? -15.727 3.969 -4.141 1 88.75 95 GLY B CA 1
ATOM 2198 C C . GLY B 1 95 ? -15.469 4.164 -2.658 1 88.75 95 GLY B C 1
ATOM 2199 O O . GLY B 1 95 ? -14.438 4.703 -2.268 1 88.75 95 GLY B O 1
ATOM 2200 N N . SER B 1 96 ? -16.422 3.73 -1.842 1 88 96 SER B N 1
ATOM 2201 C CA . SER B 1 96 ? -16.234 3.844 -0.398 1 88 96 SER B CA 1
ATOM 2202 C C . SER B 1 96 ? -15.086 2.975 0.088 1 88 96 SER B C 1
ATOM 2204 O O . SER B 1 96 ? -14.266 3.418 0.893 1 88 96 SER B O 1
ATOM 2206 N N . ALA B 1 97 ? -15.023 1.76 -0.419 1 90.75 97 ALA B N 1
ATOM 2207 C CA . ALA B 1 97 ? -13.93 0.861 -0.06 1 90.75 97 ALA B CA 1
ATOM 2208 C C . ALA B 1 97 ? -12.586 1.438 -0.486 1 90.75 97 ALA B C 1
ATOM 2210 O O . ALA B 1 97 ? -11.609 1.382 0.27 1 90.75 97 ALA B O 1
ATOM 2211 N N . ARG B 1 98 ? -12.594 1.972 -1.653 1 93.06 98 ARG B N 1
ATOM 2212 C CA . ARG B 1 98 ? -11.367 2.598 -2.15 1 93.06 98 ARG B CA 1
ATOM 2213 C C . ARG B 1 98 ? -10.945 3.752 -1.25 1 93.06 98 ARG B C 1
ATOM 2215 O O . ARG B 1 98 ? -9.773 3.859 -0.885 1 93.06 98 ARG B O 1
ATOM 2222 N N . GLY B 1 99 ? -11.883 4.602 -0.934 1 92.06 99 GLY B N 1
ATOM 2223 C CA . GLY B 1 99 ? -11.578 5.719 -0.05 1 92.06 99 GLY B CA 1
ATOM 2224 C C . GLY B 1 99 ? -11.031 5.277 1.297 1 92.06 99 GLY B C 1
ATOM 2225 O O . GLY B 1 99 ? -10.078 5.863 1.805 1 92.06 99 GLY B O 1
ATOM 2226 N N . ILE B 1 100 ? -11.602 4.27 1.847 1 93.25 100 ILE B N 1
ATOM 2227 C CA . ILE B 1 100 ? -11.18 3.758 3.146 1 93.25 100 ILE B CA 1
ATOM 2228 C C . ILE B 1 100 ? -9.773 3.178 3.043 1 93.25 100 ILE B C 1
ATOM 2230 O O . ILE B 1 100 ? -8.906 3.484 3.865 1 93.25 100 ILE B O 1
ATOM 2234 N N . PHE B 1 101 ? -9.5 2.357 2.061 1 94.75 101 PHE B N 1
ATOM 2235 C CA . PHE B 1 101 ? -8.18 1.764 1.866 1 94.75 101 PHE B CA 1
ATOM 2236 C C . PHE B 1 101 ? -7.117 2.846 1.734 1 94.75 101 PHE B C 1
ATOM 2238 O O . PHE B 1 101 ? -6.07 2.777 2.387 1 94.75 101 PHE B O 1
ATOM 2245 N N . LEU B 1 102 ? -7.402 3.857 0.945 1 95.25 102 LEU B N 1
ATOM 2246 C CA . LEU B 1 102 ? -6.438 4.93 0.724 1 95.25 102 LEU B CA 1
ATOM 2247 C C . LEU B 1 102 ? -6.195 5.715 2.008 1 95.25 102 LEU B C 1
ATOM 2249 O O . LEU B 1 102 ? -5.055 6.059 2.322 1 95.25 102 LEU B O 1
ATOM 2253 N N . ALA B 1 103 ? -7.258 6 2.764 1 94.19 103 ALA B N 1
ATOM 2254 C CA . ALA B 1 103 ? -7.117 6.723 4.027 1 94.19 103 ALA B CA 1
ATOM 2255 C C . ALA B 1 103 ? -6.273 5.93 5.02 1 94.19 103 ALA B C 1
ATOM 2257 O O . ALA B 1 103 ? -5.43 6.496 5.719 1 94.19 103 ALA B O 1
ATOM 2258 N N . LEU B 1 104 ? -6.488 4.641 5.035 1 95.12 104 LEU B N 1
ATOM 2259 C CA . LEU B 1 104 ? -5.742 3.779 5.949 1 95.12 104 LEU B CA 1
ATOM 2260 C C . LEU B 1 104 ? -4.266 3.736 5.57 1 95.12 104 LEU B C 1
ATOM 2262 O O . LEU B 1 104 ? -3.396 3.934 6.422 1 95.12 104 LEU B O 1
ATOM 2266 N N . VAL B 1 105 ? -4.008 3.562 4.297 1 96.25 105 VAL B N 1
ATOM 2267 C CA . VAL B 1 105 ? -2.645 3.387 3.811 1 96.25 105 VAL B CA 1
ATOM 2268 C C . VAL B 1 105 ? -1.884 4.707 3.916 1 96.25 105 VAL B C 1
ATOM 2270 O O . VAL B 1 105 ? -0.785 4.754 4.477 1 96.25 105 VAL B O 1
ATOM 2273 N N . ARG B 1 106 ? -2.482 5.793 3.516 1 94.44 106 ARG B N 1
ATOM 2274 C CA . ARG B 1 106 ? -1.821 7.094 3.494 1 94.44 106 ARG B CA 1
ATOM 2275 C C . ARG B 1 106 ? -1.666 7.648 4.906 1 94.44 106 ARG B C 1
ATOM 2277 O O . ARG B 1 106 ? -0.699 8.359 5.195 1 94.44 106 ARG B O 1
ATOM 2284 N N . GLY B 1 107 ? -2.57 7.277 5.793 1 93.56 107 GLY B N 1
ATOM 2285 C CA . GLY B 1 107 ? -2.543 7.797 7.152 1 93.56 107 GLY B CA 1
ATOM 2286 C C . GLY B 1 107 ? -1.816 6.887 8.125 1 93.56 107 GLY B C 1
ATOM 2287 O O . GLY B 1 107 ? -1.789 7.148 9.328 1 93.56 107 GLY B O 1
ATOM 2288 N N . SER B 1 108 ? -1.183 5.867 7.672 1 94.38 108 SER B N 1
ATOM 2289 C CA . SER B 1 108 ? -0.653 4.809 8.531 1 94.38 108 SER B CA 1
ATOM 2290 C C . SER B 1 108 ? 0.585 5.277 9.281 1 94.38 108 SER B C 1
ATOM 2292 O O . SER B 1 108 ? 1.13 4.543 10.109 1 94.38 108 SER B O 1
ATOM 2294 N N . ASN B 1 109 ? 1.015 6.477 9.008 1 89.5 109 ASN B N 1
ATOM 2295 C CA . ASN B 1 109 ? 2.068 7.055 9.836 1 89.5 109 ASN B CA 1
ATOM 2296 C C . ASN B 1 109 ? 1.546 7.445 11.219 1 89.5 109 ASN B C 1
ATOM 2298 O O . ASN B 1 109 ? 2.328 7.648 12.148 1 89.5 109 ASN B O 1
ATOM 2302 N N . GLU B 1 110 ? 0.271 7.629 11.297 1 91.12 110 GLU B N 1
ATOM 2303 C CA . GLU B 1 110 ? -0.386 7.902 12.57 1 91.12 110 GLU B CA 1
ATOM 2304 C C . GLU B 1 110 ? -0.734 6.605 13.305 1 91.12 110 GLU B C 1
ATOM 2306 O O . GLU B 1 110 ? -1.343 5.707 12.719 1 91.12 110 GLU B O 1
ATOM 2311 N N . ALA B 1 111 ? -0.425 6.605 14.57 1 93.12 111 ALA B N 1
ATOM 2312 C CA . ALA B 1 111 ? -0.529 5.379 15.352 1 93.12 111 ALA B CA 1
ATOM 2313 C C . ALA B 1 111 ? -1.957 4.84 15.344 1 93.12 111 ALA B C 1
ATOM 2315 O O . ALA B 1 111 ? -2.174 3.639 15.18 1 93.12 111 ALA B O 1
ATOM 2316 N N . GLN B 1 112 ? -2.895 5.699 15.5 1 94 112 GLN B N 1
ATOM 2317 C CA . GLN B 1 112 ? -4.285 5.258 15.57 1 94 112 GLN B CA 1
ATOM 2318 C C . GLN B 1 112 ? -4.754 4.707 14.227 1 94 112 GLN B C 1
ATOM 2320 O O . GLN B 1 112 ? -5.516 3.738 14.18 1 94 112 GLN B O 1
ATOM 2325 N N . ILE B 1 113 ? -4.328 5.273 13.172 1 94.69 113 ILE B N 1
ATOM 2326 C CA . ILE B 1 113 ? -4.711 4.82 11.836 1 94.69 113 ILE B CA 1
ATOM 2327 C C . ILE B 1 113 ? -4 3.51 11.508 1 94.69 113 ILE B C 1
ATOM 2329 O O . ILE B 1 113 ? -4.598 2.602 10.93 1 94.69 113 ILE B O 1
ATOM 2333 N N . LEU B 1 114 ? -2.756 3.424 11.938 1 95.06 114 LEU B N 1
ATOM 2334 C CA . LEU B 1 114 ? -2.012 2.184 11.75 1 95.06 114 LEU B CA 1
ATOM 2335 C C . LEU B 1 114 ? -2.703 1.022 12.453 1 95.06 114 LEU B C 1
ATOM 2337 O O . LEU B 1 114 ? -2.834 -0.064 11.883 1 95.06 114 LEU B O 1
ATOM 2341 N N . ASP B 1 115 ? -3.145 1.284 13.648 1 94.88 115 ASP B N 1
ATOM 2342 C CA . ASP B 1 115 ? -3.855 0.255 14.398 1 94.88 115 ASP B CA 1
ATOM 2343 C C . ASP B 1 115 ? -5.125 -0.179 13.672 1 94.88 115 ASP B C 1
ATOM 2345 O O . ASP B 1 115 ? -5.43 -1.372 13.602 1 94.88 115 ASP B O 1
ATOM 2349 N N . ARG B 1 116 ? -5.82 0.763 13.156 1 92.56 116 ARG B N 1
ATOM 2350 C CA . ARG B 1 116 ? -7.039 0.463 12.406 1 92.56 116 ARG B CA 1
ATOM 2351 C C . ARG B 1 116 ? -6.723 -0.32 11.141 1 92.56 116 ARG B C 1
ATOM 2353 O O . ARG B 1 116 ? -7.453 -1.246 10.773 1 92.56 116 ARG B O 1
ATOM 2360 N N . LEU B 1 117 ? -5.695 0.015 10.484 1 95.06 117 LEU B N 1
ATOM 2361 C CA . LEU B 1 117 ? -5.277 -0.689 9.273 1 95.06 117 LEU B CA 1
ATOM 2362 C C . LEU B 1 117 ? -4.945 -2.146 9.586 1 95.06 117 LEU B C 1
ATOM 2364 O O . LEU B 1 117 ? -5.418 -3.053 8.891 1 95.06 117 LEU B O 1
ATOM 2368 N N . ARG B 1 118 ? -4.215 -2.332 10.617 1 95.25 118 ARG B N 1
ATOM 2369 C CA . ARG B 1 118 ? -3.824 -3.68 11.008 1 95.25 118 ARG B CA 1
ATOM 2370 C C . ARG B 1 118 ? -5.043 -4.52 11.383 1 95.25 118 ARG B C 1
ATOM 2372 O O . ARG B 1 118 ? -5.137 -5.688 11 1 95.25 118 ARG B O 1
ATOM 2379 N N . GLU B 1 119 ? -5.902 -3.879 12.062 1 92.25 119 GLU B N 1
ATOM 2380 C CA . GLU B 1 119 ? -7.133 -4.566 12.445 1 92.25 119 GLU B CA 1
ATOM 2381 C C . GLU B 1 119 ? -7.969 -4.926 11.227 1 92.25 119 GLU B C 1
ATOM 2383 O O . GLU B 1 119 ? -8.5 -6.031 11.133 1 92.25 119 GLU B O 1
ATOM 2388 N N . THR B 1 120 ? -8.086 -4 10.352 1 90.31 120 THR B N 1
ATOM 2389 C CA . THR B 1 120 ? -8.844 -4.234 9.125 1 90.31 120 THR B CA 1
ATOM 2390 C C . THR B 1 120 ? -8.195 -5.34 8.297 1 90.31 120 THR B C 1
ATOM 2392 O O . THR B 1 120 ? -8.883 -6.25 7.824 1 90.31 120 THR B O 1
ATOM 2395 N N . HIS B 1 121 ? -6.914 -5.273 8.164 1 92.44 121 HIS B N 1
ATOM 2396 C CA . HIS B 1 121 ? -6.16 -6.297 7.449 1 92.44 121 HIS B CA 1
ATOM 2397 C C . HIS B 1 121 ? -6.398 -7.676 8.055 1 92.44 121 HIS B C 1
ATOM 2399 O O . HIS B 1 121 ? -6.668 -8.641 7.328 1 92.44 121 HIS B O 1
ATOM 2405 N N . GLU B 1 122 ? -6.43 -7.785 9.32 1 92.81 122 GLU B N 1
ATOM 2406 C CA . GLU B 1 122 ? -6.582 -9.055 10.023 1 92.81 122 GLU B CA 1
ATOM 2407 C C . GLU B 1 122 ? -8.023 -9.555 9.961 1 92.81 122 GLU B C 1
ATOM 2409 O O . GLU B 1 122 ? -8.266 -10.703 9.594 1 92.81 122 GLU B O 1
ATOM 2414 N N . LYS B 1 123 ? -8.945 -8.727 10.164 1 89.25 123 LYS B N 1
ATOM 2415 C CA . LYS B 1 123 ? -10.328 -9.156 10.359 1 89.25 123 LYS B CA 1
ATOM 2416 C C . LYS B 1 123 ? -11.055 -9.305 9.023 1 89.25 123 LYS B C 1
ATOM 2418 O O . LYS B 1 123 ? -11.938 -10.148 8.883 1 89.25 123 LYS B O 1
ATOM 2423 N N . VAL B 1 124 ? -10.609 -8.523 8.062 1 86.81 124 VAL B N 1
ATOM 2424 C CA . VAL B 1 124 ? -11.352 -8.508 6.805 1 86.81 124 VAL B CA 1
ATOM 2425 C C . VAL B 1 124 ? -10.703 -9.469 5.812 1 86.81 124 VAL B C 1
ATOM 24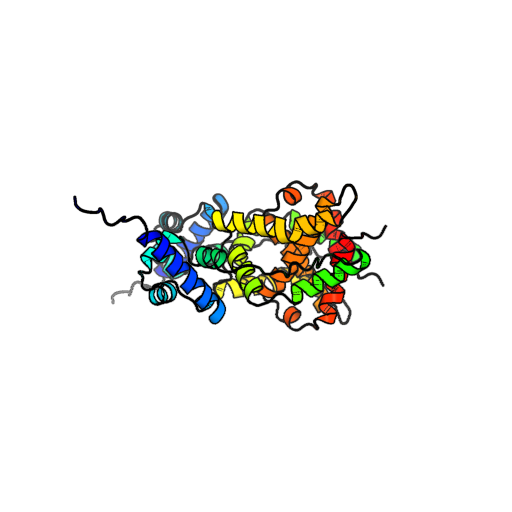27 O O . VAL B 1 124 ? -11.391 -10.078 4.988 1 86.81 124 VAL B O 1
ATOM 2430 N N . PHE B 1 125 ? -9.422 -9.68 5.945 1 88.94 125 PHE B N 1
ATOM 2431 C CA . PHE B 1 125 ? -8.758 -10.477 4.926 1 88.94 125 PHE B CA 1
ATOM 2432 C C . PHE B 1 125 ? -8.18 -11.75 5.523 1 88.94 125 PHE B C 1
ATOM 2434 O O . PHE B 1 125 ? -8.594 -12.859 5.16 1 88.94 125 PHE B O 1
ATOM 2441 N N . VAL B 1 126 ? -7.414 -11.664 6.555 1 92.62 126 VAL B N 1
ATOM 2442 C CA . VAL B 1 126 ? -6.641 -12.805 7.035 1 92.62 126 VAL B CA 1
ATOM 2443 C C . VAL B 1 126 ? -7.566 -13.797 7.734 1 92.62 126 VAL B C 1
ATOM 2445 O O . VAL B 1 126 ? -7.621 -14.969 7.363 1 92.62 126 VAL B O 1
ATOM 2448 N N . GLU B 1 127 ? -8.367 -13.352 8.641 1 91.69 127 GLU B N 1
ATOM 2449 C CA . GLU B 1 127 ? -9.133 -14.234 9.516 1 91.69 127 GLU B CA 1
ATOM 2450 C C . GLU B 1 127 ? -10.156 -15.039 8.727 1 91.69 127 GLU B C 1
ATOM 2452 O O . GLU B 1 127 ? -10.258 -16.266 8.891 1 91.69 127 GLU B O 1
ATOM 2457 N N . PRO B 1 128 ? -10.906 -14.391 7.875 1 88.88 128 PRO B N 1
ATOM 2458 C CA . PRO B 1 128 ? -11.883 -15.18 7.117 1 88.88 128 PRO B CA 1
ATOM 2459 C C . PRO B 1 128 ? -11.219 -16.234 6.234 1 88.88 128 PRO B C 1
ATOM 2461 O O . PRO B 1 128 ? -11.742 -17.344 6.098 1 88.88 128 PRO B O 1
ATOM 2464 N N . LEU B 1 129 ? -10.094 -15.961 5.633 1 90.81 129 LEU B N 1
ATOM 2465 C CA . LEU B 1 129 ? -9.383 -16.922 4.789 1 90.81 129 LEU B CA 1
ATOM 2466 C C . LEU B 1 129 ? -8.797 -18.047 5.625 1 90.81 129 LEU B C 1
ATOM 2468 O O . LEU B 1 129 ? -8.828 -19.203 5.215 1 90.81 129 LEU B O 1
ATOM 2472 N N . ARG B 1 130 ? -8.258 -17.672 6.762 1 92.62 130 ARG B N 1
ATOM 2473 C CA . ARG B 1 130 ? -7.699 -18.656 7.672 1 92.62 130 ARG B CA 1
ATOM 2474 C C . ARG B 1 130 ? -8.75 -19.703 8.062 1 92.62 130 ARG B C 1
ATOM 2476 O O . ARG B 1 130 ? -8.438 -20.891 8.164 1 92.62 130 ARG B O 1
ATOM 2483 N N . GLY B 1 131 ? -9.93 -19.281 8.227 1 90.12 131 GLY B N 1
ATOM 2484 C CA . GLY B 1 131 ? -11.016 -20.172 8.594 1 90.12 131 GLY B CA 1
ATOM 2485 C C . GLY B 1 131 ? -11.359 -21.172 7.5 1 90.12 131 GLY B C 1
ATOM 2486 O O . GLY B 1 131 ? -11.93 -22.219 7.777 1 90.12 131 GLY B O 1
ATOM 2487 N N . ARG B 1 132 ? -10.953 -20.875 6.273 1 90.69 132 ARG B N 1
ATOM 2488 C CA . ARG B 1 132 ? -11.25 -21.734 5.129 1 90.69 132 ARG B CA 1
ATOM 2489 C C . ARG B 1 132 ? -10.117 -22.719 4.859 1 90.69 132 ARG B C 1
ATOM 2491 O O . ARG B 1 132 ? -10.273 -23.656 4.074 1 90.69 132 ARG B O 1
ATOM 2498 N N . LEU B 1 133 ? -9.008 -22.453 5.488 1 91.88 133 LEU B N 1
ATOM 2499 C CA . LEU B 1 133 ? -7.809 -23.219 5.16 1 91.88 133 LEU B CA 1
ATOM 2500 C C . LEU B 1 133 ? -7.469 -24.203 6.277 1 91.88 133 LEU B C 1
ATOM 2502 O O . LEU B 1 133 ? -7.793 -23.953 7.441 1 91.88 133 LEU B O 1
ATOM 2506 N N . SER B 1 134 ? -6.934 -25.328 5.828 1 91.56 134 SER B N 1
ATOM 2507 C CA . SER B 1 134 ? -6.488 -26.359 6.77 1 91.56 134 SER B CA 1
ATOM 2508 C C . SER B 1 134 ? -5.012 -26.688 6.578 1 91.56 134 SER B C 1
ATOM 2510 O O . SER B 1 134 ? -4.402 -26.266 5.59 1 91.56 134 SER B O 1
ATOM 2512 N N . GLY B 1 135 ? -4.383 -27.359 7.613 1 90.25 135 GLY B N 1
ATOM 2513 C CA . GLY B 1 135 ? -2.986 -27.75 7.527 1 90.25 135 GLY B CA 1
ATOM 2514 C C . GLY B 1 135 ? -2.059 -26.859 8.328 1 90.25 135 GLY B C 1
ATOM 2515 O O . GLY B 1 135 ? -2.479 -25.828 8.852 1 90.25 135 GLY B O 1
ATOM 2516 N N . PRO B 1 136 ? -0.841 -27.203 8.492 1 87.25 136 PRO B N 1
ATOM 2517 C CA . PRO B 1 136 ? 0.111 -26.484 9.352 1 87.25 136 PRO B CA 1
ATOM 2518 C C . PRO B 1 136 ? 0.506 -25.125 8.797 1 87.25 136 PRO B C 1
ATOM 2520 O O . PRO B 1 136 ? 0.911 -24.234 9.555 1 87.25 136 PRO B O 1
ATOM 2523 N N . ASP B 1 137 ? 0.263 -24.938 7.477 1 91.25 137 ASP B N 1
ATOM 2524 C CA . ASP B 1 137 ? 0.683 -23.672 6.887 1 91.25 137 ASP B CA 1
ATOM 2525 C C . ASP B 1 137 ? -0.521 -22.797 6.574 1 91.25 137 ASP B C 1
ATOM 2527 O O . ASP B 1 137 ? -0.406 -21.828 5.82 1 91.25 137 ASP B O 1
ATOM 2531 N N . ALA B 1 138 ? -1.646 -23.125 7.184 1 93.81 138 ALA B N 1
ATOM 2532 C CA . ALA B 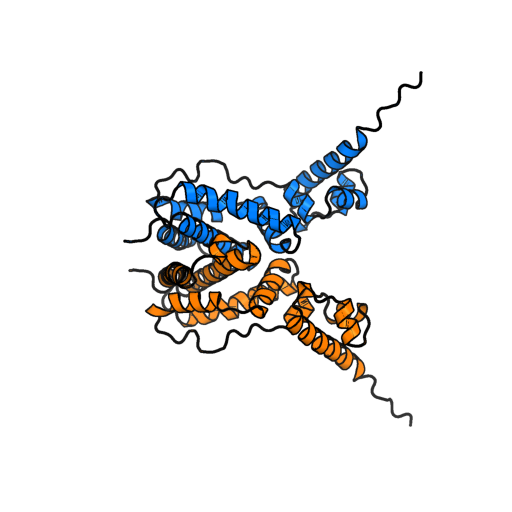1 138 ? -2.896 -22.438 6.875 1 93.81 138 ALA B CA 1
ATOM 2533 C C . ALA B 1 138 ? -2.793 -20.938 7.188 1 93.81 138 ALA B C 1
ATOM 2535 O O . ALA B 1 138 ? -3.262 -20.109 6.41 1 93.81 138 ALA B O 1
ATOM 2536 N N . ASP B 1 139 ? -2.184 -20.625 8.312 1 95 139 ASP B N 1
ATOM 2537 C CA . ASP B 1 139 ? -2.059 -19.234 8.703 1 95 139 ASP B CA 1
ATOM 2538 C C . ASP B 1 139 ? -1.185 -18.469 7.715 1 95 139 ASP B C 1
ATOM 2540 O O . ASP B 1 139 ? -1.55 -17.375 7.277 1 95 139 ASP B O 1
ATOM 2544 N N . LEU B 1 140 ? -0.105 -19.062 7.363 1 94.94 140 LEU B N 1
ATOM 2545 C CA . LEU B 1 140 ? 0.798 -18.422 6.41 1 94.94 140 LEU B CA 1
ATOM 2546 C C . LEU B 1 140 ? 0.111 -18.203 5.066 1 94.94 140 LEU B C 1
ATOM 2548 O O . LEU B 1 140 ? 0.202 -17.125 4.48 1 94.94 140 LEU B O 1
ATOM 2552 N N . ARG B 1 141 ? -0.579 -19.172 4.641 1 94.75 141 ARG B N 1
ATOM 2553 C CA . ARG B 1 141 ? -1.261 -19.094 3.354 1 94.75 141 ARG B CA 1
ATOM 2554 C C . ARG B 1 141 ? -2.332 -18 3.377 1 94.75 141 ARG B C 1
ATOM 2556 O O . ARG B 1 141 ? -2.484 -17.25 2.412 1 94.75 141 ARG B O 1
ATOM 2563 N N . ALA B 1 142 ? -3.037 -17.906 4.48 1 94.88 142 ALA B N 1
ATOM 2564 C CA . ALA B 1 142 ? -4.047 -16.875 4.617 1 94.88 142 ALA B CA 1
ATOM 2565 C C . ALA B 1 142 ? -3.418 -15.484 4.543 1 94.88 142 ALA B C 1
ATOM 2567 O O . ALA B 1 142 ? -3.953 -14.586 3.887 1 94.88 142 ALA B O 1
ATOM 2568 N N . ARG B 1 143 ? -2.322 -15.305 5.184 1 96.06 143 ARG B N 1
ATOM 2569 C CA . ARG B 1 143 ? -1.635 -14.023 5.223 1 96.06 143 ARG B CA 1
ATOM 2570 C C . ARG B 1 143 ? -1.025 -13.68 3.867 1 96.06 143 ARG B C 1
ATOM 2572 O O . ARG B 1 143 ? -1.019 -12.523 3.457 1 96.06 143 ARG B O 1
ATOM 2579 N N . LEU B 1 144 ? -0.544 -14.664 3.178 1 95.38 144 LEU B N 1
ATOM 2580 C CA . LEU B 1 144 ? -0.04 -14.453 1.826 1 95.38 144 LEU B CA 1
ATOM 2581 C C . LEU B 1 144 ? -1.167 -14.039 0.886 1 95.38 144 LEU B C 1
ATOM 2583 O O . LEU B 1 144 ? -0.986 -13.156 0.042 1 95.38 144 LEU B O 1
ATOM 2587 N N . ALA B 1 145 ? -2.312 -14.68 1.03 1 95.12 145 ALA B N 1
ATOM 2588 C CA . ALA B 1 145 ? -3.473 -14.297 0.23 1 95.12 145 ALA B CA 1
ATOM 2589 C C . ALA B 1 145 ? -3.885 -12.852 0.51 1 95.12 145 ALA B C 1
ATOM 2591 O O . ALA B 1 145 ? -4.234 -12.109 -0.41 1 95.12 145 ALA B O 1
ATOM 2592 N N . ALA B 1 146 ? -3.809 -12.492 1.765 1 94.81 146 ALA B N 1
ATOM 2593 C CA . ALA B 1 146 ? -4.117 -11.117 2.141 1 94.81 146 ALA B CA 1
ATOM 2594 C C . ALA B 1 146 ? -3.121 -10.141 1.515 1 94.81 146 ALA B C 1
ATOM 2596 O O . ALA B 1 146 ? -3.5 -9.047 1.088 1 94.81 146 ALA B O 1
ATOM 2597 N N . SER B 1 147 ? -1.868 -10.508 1.485 1 95.88 147 SER B N 1
ATOM 2598 C CA . SER B 1 147 ? -0.848 -9.695 0.839 1 95.88 147 SER B CA 1
ATOM 2599 C C . SER B 1 147 ? -1.135 -9.523 -0.649 1 95.88 147 SER B C 1
ATOM 2601 O O . SER B 1 147 ? -0.934 -8.445 -1.207 1 95.88 147 SER B O 1
ATOM 2603 N N . LEU B 1 148 ? -1.619 -10.562 -1.274 1 96.06 148 LEU B N 1
ATOM 2604 C CA . LEU B 1 148 ? -1.994 -10.492 -2.682 1 96.06 148 LEU B CA 1
ATOM 2605 C C . LEU B 1 148 ? -3.133 -9.5 -2.889 1 96.06 148 LEU B C 1
ATOM 2607 O O . LEU B 1 148 ? -3.104 -8.695 -3.828 1 96.06 148 LEU B O 1
ATOM 2611 N N . ALA B 1 149 ? -4.102 -9.633 -2.016 1 95.31 149 ALA B N 1
ATOM 2612 C CA . ALA B 1 149 ? -5.227 -8.703 -2.094 1 95.31 149 ALA B CA 1
ATOM 2613 C C . ALA B 1 149 ? -4.754 -7.262 -1.95 1 95.31 149 ALA B C 1
ATOM 2615 O O . ALA B 1 149 ? -5.113 -6.398 -2.756 1 95.31 149 ALA B O 1
ATOM 2616 N N . GLY B 1 150 ? -3.924 -7.043 -0.932 1 95.81 150 GLY B N 1
ATOM 2617 C CA . GLY B 1 150 ? -3.357 -5.715 -0.738 1 95.81 150 GLY B CA 1
ATOM 2618 C C . GLY B 1 150 ? -2.531 -5.242 -1.919 1 95.81 150 GLY B C 1
ATOM 2619 O O . GLY B 1 150 ? -2.547 -4.055 -2.258 1 95.81 150 GLY B O 1
ATOM 2620 N N . GLY B 1 151 ? -1.815 -6.152 -2.531 1 96.56 151 GLY B N 1
ATOM 2621 C CA . GLY B 1 151 ? -1.003 -5.82 -3.691 1 96.56 151 GLY B CA 1
ATOM 2622 C C . GLY B 1 151 ? -1.821 -5.348 -4.879 1 96.56 151 GLY B C 1
ATOM 2623 O O . GLY B 1 151 ? -1.433 -4.406 -5.57 1 96.56 151 GLY B O 1
ATOM 2624 N N . LEU B 1 152 ? -2.926 -6.023 -5.145 1 96.62 152 LEU B N 1
ATOM 2625 C CA . LEU B 1 152 ? -3.791 -5.602 -6.238 1 96.62 152 LEU B CA 1
ATOM 2626 C C . LEU B 1 152 ? -4.379 -4.223 -5.965 1 96.62 152 LEU B C 1
ATOM 2628 O O . LEU B 1 152 ? -4.395 -3.361 -6.852 1 96.62 152 LEU B O 1
ATOM 2632 N N . LEU B 1 153 ? -4.859 -4.016 -4.742 1 96.56 153 LEU B N 1
ATOM 2633 C CA . LEU B 1 153 ? -5.434 -2.723 -4.383 1 96.56 153 LEU B CA 1
ATOM 2634 C C . LEU B 1 153 ? -4.375 -1.626 -4.422 1 96.56 153 LEU B C 1
ATOM 2636 O O . LEU B 1 153 ? -4.652 -0.504 -4.852 1 96.56 153 LEU B O 1
ATOM 2640 N N . TYR B 1 154 ? -3.189 -1.948 -3.994 1 96.75 154 TYR B N 1
ATOM 2641 C CA . TYR B 1 154 ? -2.064 -1.026 -4.113 1 96.75 154 TYR B CA 1
ATOM 2642 C C . TYR B 1 154 ? -1.829 -0.639 -5.566 1 96.75 154 TYR B C 1
ATOM 2644 O O . TYR B 1 154 ? -1.747 0.547 -5.895 1 96.75 154 TYR B O 1
ATOM 2652 N N . ALA B 1 155 ? -1.713 -1.589 -6.445 1 96.62 155 ALA B N 1
ATOM 2653 C CA . ALA B 1 155 ? -1.413 -1.339 -7.852 1 96.62 155 ALA B CA 1
ATOM 2654 C C . ALA B 1 155 ? -2.516 -0.513 -8.508 1 96.62 155 ALA B C 1
ATOM 2656 O O . ALA B 1 155 ? -2.234 0.403 -9.289 1 96.62 155 ALA B O 1
ATOM 2657 N N . LEU B 1 156 ? -3.766 -0.769 -8.148 1 96.62 156 LEU B N 1
ATOM 2658 C CA . LEU B 1 156 ? -4.898 -0.14 -8.82 1 96.62 156 LEU B CA 1
ATOM 2659 C C . LEU B 1 156 ? -5.164 1.25 -8.25 1 96.62 156 LEU B C 1
ATOM 2661 O O . LEU B 1 156 ? -5.469 2.184 -8.992 1 96.62 156 LEU B O 1
ATOM 2665 N N . TRP B 1 157 ? -5.004 1.336 -6.906 1 96.44 157 TRP B N 1
ATOM 2666 C CA . TRP B 1 157 ? -5.582 2.523 -6.285 1 96.44 157 TRP B CA 1
ATOM 2667 C C . TRP B 1 157 ? -4.488 3.461 -5.781 1 96.44 157 TRP B C 1
ATOM 2669 O O . TRP B 1 157 ? -4.68 4.676 -5.73 1 96.44 157 TRP B O 1
ATOM 2679 N N . VAL B 1 158 ? -3.377 2.904 -5.359 1 96.62 158 VAL B N 1
ATOM 2680 C CA . VAL B 1 158 ? -2.289 3.727 -4.84 1 96.62 158 VAL B CA 1
ATOM 2681 C C . VAL B 1 158 ? -1.334 4.094 -5.973 1 96.62 158 VAL B C 1
ATOM 2683 O O . VAL B 1 158 ? -1.154 5.273 -6.281 1 96.62 158 VAL B O 1
ATOM 2686 N N . ALA B 1 159 ? -0.798 3.09 -6.656 1 95.06 159 ALA B N 1
ATOM 2687 C CA . ALA B 1 159 ? 0.086 3.328 -7.793 1 95.06 159 ALA B CA 1
ATOM 2688 C C . ALA B 1 159 ? -0.708 3.752 -9.023 1 95.06 159 ALA B C 1
ATOM 2690 O O . ALA B 1 159 ? -0.157 4.348 -9.953 1 95.06 159 ALA B O 1
ATOM 2691 N N . ARG B 1 160 ? -1.96 3.383 -9.055 1 95 160 ARG B N 1
ATOM 2692 C CA . ARG B 1 160 ? -2.85 3.703 -10.164 1 95 160 ARG B CA 1
ATOM 2693 C C . ARG B 1 160 ? -2.248 3.258 -11.492 1 95 160 ARG B C 1
ATOM 2695 O O . ARG B 1 160 ? -2.156 4.047 -12.438 1 95 160 ARG B O 1
ATOM 2702 N N . ASP B 1 161 ? -1.893 2.047 -11.562 1 96 161 ASP B N 1
ATOM 2703 C CA . ASP B 1 161 ? -1.382 1.48 -12.805 1 96 161 ASP B CA 1
ATOM 2704 C C . ASP B 1 161 ? -2.447 1.508 -13.898 1 96 161 ASP B C 1
ATOM 2706 O O . ASP B 1 161 ? -3.354 0.674 -13.906 1 96 161 ASP B O 1
ATOM 2710 N N . GLU B 1 162 ? -2.311 2.43 -14.805 1 94.19 162 GLU B N 1
ATOM 2711 C CA . GLU B 1 162 ? -3.332 2.697 -15.812 1 94.19 162 GLU B CA 1
ATOM 2712 C C . GLU B 1 162 ? -3.521 1.5 -16.734 1 94.19 162 GLU B C 1
ATOM 2714 O O . GLU B 1 162 ? -4.629 1.244 -17.219 1 94.19 162 GLU B O 1
ATOM 2719 N N . SER B 1 163 ? -2.443 0.764 -16.969 1 94.31 163 SER B N 1
ATOM 2720 C CA . SER B 1 163 ? -2.539 -0.417 -17.828 1 94.31 163 SER B CA 1
ATOM 2721 C C . SER B 1 163 ? -3.365 -1.514 -17.156 1 94.31 163 SER B C 1
ATOM 2723 O O . SER B 1 163 ? -4.211 -2.137 -17.797 1 94.31 163 SER B O 1
ATOM 2725 N N . LEU B 1 164 ? -3.17 -1.682 -15.898 1 94.38 164 LEU B N 1
ATOM 2726 C CA . LEU B 1 164 ? -3.973 -2.656 -15.172 1 94.38 164 LEU B CA 1
ATOM 2727 C C . LEU B 1 164 ? -5.426 -2.207 -15.086 1 94.38 164 LEU B C 1
ATOM 2729 O O . LEU B 1 164 ? -6.34 -3.021 -15.227 1 94.38 164 LEU B O 1
ATOM 2733 N N . LEU B 1 165 ? -5.621 -0.936 -14.867 1 94.06 165 LEU B N 1
ATOM 2734 C CA . LEU B 1 165 ? -6.965 -0.379 -14.758 1 94.06 165 LEU B CA 1
ATOM 2735 C C . LEU B 1 165 ? -7.73 -0.548 -16.062 1 94.06 165 LEU B C 1
ATOM 2737 O O . LEU B 1 165 ? -8.961 -0.661 -16.062 1 94.06 165 LEU B O 1
ATOM 2741 N N . ARG B 1 166 ? -6.988 -0.661 -17.188 1 94.56 166 ARG B N 1
ATOM 2742 C CA . ARG B 1 166 ? -7.609 -0.75 -18.5 1 94.56 166 ARG B CA 1
ATOM 2743 C C . ARG B 1 166 ? -7.766 -2.203 -18.938 1 94.56 166 ARG B C 1
ATOM 2745 O O . ARG B 1 166 ? -8.414 -2.49 -19.953 1 94.56 166 ARG B O 1
ATOM 2752 N N . THR B 1 167 ? -7.117 -3.082 -18.234 1 94.62 167 THR B N 1
ATOM 2753 C CA . THR B 1 167 ? -7.199 -4.5 -18.562 1 94.62 167 THR B CA 1
ATOM 2754 C C . THR B 1 167 ? -8.617 -5.023 -18.359 1 94.62 167 THR B C 1
ATOM 2756 O O . THR B 1 167 ? -9.305 -4.621 -17.422 1 94.62 167 THR B O 1
ATOM 2759 N N . ASP B 1 168 ? -9.016 -5.949 -19.219 1 94.69 168 ASP B N 1
ATOM 2760 C CA . ASP B 1 168 ? -10.32 -6.598 -19.094 1 94.69 168 ASP B CA 1
ATOM 2761 C C . ASP B 1 168 ? -10.469 -7.266 -17.734 1 94.69 168 ASP B C 1
ATOM 2763 O O . ASP B 1 168 ? -9.594 -8.031 -17.312 1 94.69 168 ASP B O 1
ATOM 2767 N N . GLY B 1 169 ? -11.594 -6.953 -17.047 1 95.25 169 GLY B N 1
ATOM 2768 C CA . GLY B 1 169 ? -11.836 -7.504 -15.727 1 95.25 169 GLY B CA 1
ATOM 2769 C C . GLY B 1 169 ? -11.75 -9.023 -15.688 1 95.25 169 GLY B C 1
ATOM 2770 O O . GLY B 1 169 ? -11.211 -9.594 -14.742 1 95.25 169 GLY B O 1
ATOM 2771 N N . LYS B 1 170 ? -12.258 -9.648 -16.75 1 95.62 170 LYS B N 1
ATOM 2772 C CA . LYS B 1 170 ? -12.234 -11.109 -16.812 1 95.62 170 LYS B CA 1
ATOM 2773 C C . LYS B 1 170 ? -10.797 -11.633 -16.859 1 95.62 170 LYS B C 1
ATOM 2775 O O . LYS B 1 170 ? -10.477 -12.641 -16.234 1 95.62 170 LYS B O 1
ATOM 2780 N N . GLU B 1 171 ? -10 -10.945 -17.625 1 93.88 171 GLU B N 1
ATOM 2781 C CA . GLU B 1 171 ? -8.594 -11.336 -17.734 1 93.88 171 GLU B CA 1
ATOM 2782 C C . GLU B 1 171 ? -7.871 -11.156 -16.391 1 93.88 171 GLU B C 1
ATOM 2784 O O . GLU B 1 171 ? -7.109 -12.023 -15.969 1 93.88 171 GLU B O 1
ATOM 2789 N N . LEU B 1 172 ? -8.094 -10.047 -15.734 1 94.81 172 LEU B N 1
ATOM 2790 C CA . LEU B 1 172 ? -7.477 -9.766 -14.445 1 94.81 172 LEU B CA 1
ATOM 2791 C C . LEU B 1 172 ? -7.934 -10.781 -13.398 1 94.81 172 LEU B C 1
ATOM 2793 O O . LEU B 1 172 ? -7.121 -11.281 -12.617 1 94.81 172 LEU B O 1
ATOM 2797 N N . ILE B 1 173 ? -9.227 -11.125 -13.445 1 95.56 173 ILE B N 1
ATOM 2798 C CA . ILE B 1 173 ? -9.781 -12.094 -12.508 1 95.56 173 ILE B CA 1
ATOM 2799 C C . ILE B 1 173 ? -9.148 -13.461 -12.742 1 95.56 173 ILE B C 1
ATOM 2801 O O . ILE B 1 173 ? -8.797 -14.164 -11.789 1 95.56 173 ILE B O 1
ATOM 2805 N N . ALA B 1 174 ? -8.984 -13.828 -13.977 1 93.62 174 ALA B N 1
ATOM 2806 C CA . ALA B 1 174 ? -8.391 -15.117 -14.297 1 93.62 174 ALA B CA 1
ATOM 2807 C C . ALA B 1 174 ? -6.957 -15.211 -13.781 1 93.62 174 ALA B C 1
ATOM 2809 O O . ALA B 1 174 ? -6.586 -16.203 -13.141 1 93.62 174 ALA B O 1
ATOM 2810 N N . HIS B 1 175 ? -6.176 -14.156 -13.992 1 91.56 175 HIS B N 1
ATOM 2811 C CA . HIS B 1 175 ? -4.773 -14.172 -13.594 1 91.56 175 HIS B CA 1
ATOM 2812 C C . HIS B 1 175 ? -4.629 -14.086 -12.078 1 91.56 175 HIS B C 1
ATOM 2814 O O . HIS B 1 175 ? -3.941 -14.914 -11.469 1 91.56 175 HIS B O 1
ATOM 2820 N N . TYR B 1 176 ? -5.312 -13.195 -11.438 1 93.56 176 TYR B N 1
ATOM 2821 C CA . TYR B 1 176 ? -5.195 -13.031 -9.992 1 93.56 176 TYR B CA 1
ATOM 2822 C C . TYR B 1 176 ? -5.883 -14.172 -9.25 1 93.56 176 TYR B C 1
ATOM 2824 O O . TYR B 1 176 ? -5.449 -14.57 -8.172 1 93.56 176 TYR B O 1
ATOM 2832 N N . GLY B 1 177 ? -7.02 -14.555 -9.883 1 94.31 177 GLY B N 1
ATOM 2833 C CA . GLY B 1 177 ? -7.66 -15.727 -9.312 1 94.31 177 GLY B CA 1
ATOM 2834 C C . GLY B 1 177 ? -6.746 -16.938 -9.242 1 94.31 177 GLY B C 1
ATOM 2835 O O . GLY B 1 177 ? -6.738 -17.656 -8.25 1 94.31 177 GLY B O 1
ATOM 2836 N N . ALA B 1 178 ? -5.992 -17.156 -10.289 1 91.94 178 ALA B N 1
ATOM 2837 C CA . ALA B 1 178 ? -5.043 -18.266 -10.32 1 91.94 178 ALA B CA 1
ATOM 2838 C C . ALA B 1 178 ? -3.957 -18.109 -9.266 1 91.94 178 ALA B C 1
ATOM 2840 O O . ALA B 1 178 ? -3.521 -19.078 -8.648 1 91.94 178 ALA B O 1
ATOM 2841 N N . LEU B 1 179 ? -3.506 -16.906 -9.031 1 92.75 179 LEU B N 1
ATOM 2842 C CA . LEU B 1 179 ? -2.506 -16.641 -8.008 1 92.75 179 LEU B CA 1
ATOM 2843 C C . LEU B 1 179 ? -3.059 -16.938 -6.617 1 92.75 179 LEU B C 1
ATOM 2845 O O . LEU B 1 179 ? -2.402 -17.609 -5.812 1 92.75 179 LEU B O 1
ATOM 2849 N N . PHE B 1 180 ? -4.273 -16.453 -6.371 1 94.19 180 PHE B N 1
ATOM 2850 C CA . PHE B 1 180 ? -4.922 -16.781 -5.105 1 94.19 180 PHE B CA 1
ATOM 2851 C C . PHE B 1 180 ? -5.027 -18.297 -4.93 1 94.19 180 PHE B C 1
ATOM 2853 O O . PHE B 1 180 ? -4.73 -18.828 -3.857 1 94.19 180 PHE B O 1
ATOM 2860 N N . GLN B 1 181 ? -5.434 -18.906 -5.988 1 92.62 181 GLN B N 1
ATOM 2861 C CA . GLN B 1 181 ? -5.688 -20.344 -5.898 1 92.62 181 GLN B CA 1
ATOM 2862 C C . GLN B 1 181 ? -4.402 -21.109 -5.609 1 92.62 181 GLN B C 1
ATOM 2864 O O . GLN B 1 181 ? -4.418 -22.109 -4.895 1 92.62 181 GLN B O 1
ATOM 2869 N N . GLU B 1 182 ? -3.303 -20.656 -6.156 1 89.31 182 GLU B N 1
ATOM 2870 C CA . GLU B 1 182 ? -2.01 -21.266 -5.879 1 89.31 182 GLU B CA 1
ATOM 2871 C C . GLU B 1 182 ? -1.69 -21.234 -4.387 1 89.31 182 GLU B C 1
ATOM 2873 O O . GLU B 1 182 ? -1.084 -22.172 -3.854 1 89.31 182 GLU B O 1
ATOM 2878 N N . ILE B 1 183 ? -2.072 -20.219 -3.707 1 90.69 183 ILE B N 1
ATOM 2879 C CA . ILE B 1 183 ? -1.823 -20.047 -2.279 1 90.69 183 ILE B CA 1
ATOM 2880 C C . ILE B 1 183 ? -2.812 -20.906 -1.48 1 90.69 183 ILE B C 1
ATOM 2882 O O . ILE B 1 183 ? -2.436 -21.547 -0.499 1 90.69 183 ILE B O 1
ATOM 2886 N N . LEU B 1 184 ? -4.047 -20.922 -1.964 1 89.94 184 LEU B N 1
ATOM 2887 C CA . LEU B 1 184 ? -5.133 -21.531 -1.208 1 89.94 184 LEU B CA 1
ATOM 2888 C C . LEU B 1 184 ? -5.086 -23.062 -1.329 1 89.94 184 LEU B C 1
ATOM 2890 O O . LEU B 1 184 ? -5.367 -23.766 -0.362 1 89.94 184 LEU B O 1
ATOM 2894 N N . THR B 1 185 ? -4.848 -23.453 -2.52 1 85.75 185 THR B N 1
ATOM 2895 C CA . THR B 1 185 ? -4.766 -24.891 -2.783 1 85.75 185 THR B CA 1
ATOM 2896 C C . THR B 1 185 ? -3.488 -25.219 -3.549 1 85.75 185 THR B C 1
ATOM 2898 O O . THR B 1 185 ? -3.539 -25.562 -4.73 1 85.75 185 THR B O 1
ATOM 2901 N N . PRO B 1 186 ? -2.346 -25.062 -2.758 1 71.88 186 PRO B N 1
ATOM 2902 C CA . PRO B 1 186 ? -1.083 -25.297 -3.461 1 71.88 186 PRO B CA 1
ATOM 2903 C C . PRO B 1 186 ? -1.023 -26.672 -4.125 1 71.88 186 PRO B C 1
ATOM 2905 O O . PRO B 1 186 ? -1.603 -27.641 -3.617 1 71.88 186 PRO B O 1
ATOM 2908 N N . CYS B 1 187 ? -0.715 -26.594 -5.438 1 62.91 187 CYS B N 1
ATOM 2909 C CA . CYS B 1 187 ? -0.552 -27.859 -6.145 1 62.91 187 CYS B CA 1
ATOM 2910 C C . CYS B 1 187 ? 0.414 -28.766 -5.406 1 62.91 187 CYS B C 1
ATOM 2912 O O . CYS B 1 187 ? 1.442 -28.312 -4.898 1 62.91 187 CYS B O 1
ATOM 2914 N N . PRO B 1 188 ? -0.132 -30.078 -5.219 1 56.31 188 PRO B N 1
ATOM 2915 C CA . PRO B 1 188 ? 0.75 -31.062 -4.586 1 56.31 188 PRO B CA 1
ATOM 2916 C C . PRO B 1 188 ? 2.129 -31.125 -5.242 1 56.31 188 PRO B C 1
ATOM 2918 O O . PRO B 1 188 ? 2.264 -30.844 -6.434 1 56.31 188 PRO B O 1
#

Radius of gyration: 24.01 Å; Cα contacts (8 Å, |Δi|>4): 450; chains: 2; bounding box: 68×82×70 Å

pLDDT: mean 88.08, std 14.76, range [32.06, 97.88]

Organism: Streptomyces collinus (strain DSM 40733 / Tue 365) (NCBI:txid1214242)